Protein AF-A0A382YL78-F1 (afdb_monomer_lite)

Sequence (233 aa):
MSRNNITVLGIHYFIHDAGAALVQNGKVLASINEEKIRNVKHCGGYPTKSIGEVFKIAKLDPSEVDAVAIVGIMGEKILPLTEMFPNYRSLFSYFSLLTGHKKGIELLTSYLQRIKKIDAIKNDLTKLGIPLNEIIFVEHHAAHAAAACYLSPWDLDEEVMVLTLDGQGDGISSTVNIGHKGEIRRVENSETSFYNSLAQSFYSQITAHLGMDWGFDAYKVMGLAPYGKPELS

Foldseek 3Di:
DPPPKAKEKEWEADDFFTWIWIDIPLRTQDIDTLCVVVVPHRDHGGSLVRSVVNCVSNVHQLLSHPEYEYEEDDDPDPDPPVPPQLVVVVLVVQDDPPPPRPVNVVVVVVVVVVVVSVVVVVVSSVVSVHDHNYYHYAFFVNVVQCCPPSVDPDDQQDWDWGWAAAQFGNFFRIWIWIRHNNDIGTPDTHSGGHCPRCLQNPQLVVCVVVVHHSPPCSVVVVVCVVVDDPDDD

Radius of gyration: 19.92 Å; chains: 1; bounding box: 57×40×63 Å

InterPro domains:
  IPR003696 Carbamoyltransferase [PF02543] (8-231)
  IPR043129 ATPase, nucleotide binding domain [SSF53067] (8-192)
  IPR051338 NodU/CmcH Carbamoyltransferase [PTHR34847] (7-231)

Structure (mmCIF, N/CA/C/O backbone):
data_AF-A0A382YL78-F1
#
_entry.id   AF-A0A382YL78-F1
#
loop_
_atom_site.group_PDB
_atom_site.id
_atom_site.type_symbol
_atom_site.label_atom_id
_atom_site.label_alt_id
_atom_site.label_comp_id
_atom_site.label_asym_id
_atom_site.label_entity_id
_atom_site.label_seq_id
_atom_site.pdbx_PDB_ins_code
_atom_site.Cartn_x
_atom_site.Cartn_y
_atom_site.Cartn_z
_atom_site.occupancy
_atom_site.B_iso_or_equiv
_atom_site.auth_seq_id
_atom_site.auth_comp_id
_atom_site.auth_asym_id
_atom_site.auth_atom_id
_atom_site.pdbx_PDB_model_num
ATOM 1 N N . MET A 1 1 ? -19.466 -2.833 26.516 1.00 44.75 1 MET A N 1
ATOM 2 C CA . MET A 1 1 ? -20.083 -3.078 25.196 1.00 44.75 1 MET A CA 1
ATOM 3 C C . MET A 1 1 ? -19.002 -3.686 24.323 1.00 44.75 1 MET A C 1
ATOM 5 O O . MET A 1 1 ? -17.965 -3.049 24.192 1.00 44.75 1 MET A O 1
ATOM 9 N N . SER A 1 2 ? -19.161 -4.918 23.833 1.00 49.28 2 SER A N 1
ATOM 10 C CA . SER A 1 2 ? -18.221 -5.461 22.845 1.00 49.28 2 SER A CA 1
ATOM 11 C C . SER A 1 2 ? -18.340 -4.614 21.582 1.00 49.28 2 SER A C 1
ATOM 13 O O . SER A 1 2 ? -19.447 -4.431 21.074 1.00 49.28 2 SER A O 1
ATOM 15 N N . ARG A 1 3 ? -17.237 -4.036 21.100 1.00 60.31 3 ARG A N 1
ATOM 16 C CA . ARG A 1 3 ? -17.232 -3.450 19.756 1.00 60.31 3 ARG A CA 1
ATOM 17 C C . ARG A 1 3 ? -17.451 -4.605 18.776 1.00 60.31 3 ARG A C 1
ATOM 19 O O . ARG A 1 3 ? -16.698 -5.570 18.795 1.00 60.31 3 ARG A O 1
ATOM 26 N N . ASN A 1 4 ? -18.524 -4.536 17.988 1.00 73.00 4 ASN A N 1
ATOM 27 C CA . ASN A 1 4 ? -18.874 -5.579 17.015 1.00 73.00 4 ASN A CA 1
ATOM 28 C C . ASN A 1 4 ? -18.048 -5.492 15.723 1.00 73.00 4 ASN A C 1
ATOM 30 O O . ASN A 1 4 ? -18.090 -6.419 14.921 1.00 73.00 4 ASN A O 1
ATOM 34 N N . ASN A 1 5 ? -17.311 -4.397 15.521 1.00 86.00 5 ASN A N 1
ATOM 35 C CA . ASN A 1 5 ? -16.541 -4.145 14.312 1.00 86.00 5 ASN A CA 1
ATOM 36 C C . ASN A 1 5 ? -15.091 -3.837 14.677 1.00 86.00 5 ASN A C 1
ATOM 38 O O . ASN A 1 5 ? -14.862 -3.046 15.588 1.00 86.00 5 ASN A O 1
ATOM 42 N N . ILE A 1 6 ? -14.155 -4.437 13.942 1.00 93.50 6 ILE A N 1
ATOM 43 C CA . ILE A 1 6 ? -12.725 -4.131 13.997 1.00 93.50 6 ILE A CA 1
ATOM 44 C C . ILE A 1 6 ? -12.420 -3.153 12.866 1.00 93.50 6 ILE A C 1
ATOM 46 O O . ILE A 1 6 ? -12.596 -3.493 11.691 1.00 93.50 6 ILE A O 1
ATOM 50 N N . THR A 1 7 ? -11.961 -1.955 13.216 1.00 96.75 7 THR A N 1
ATOM 51 C CA . THR A 1 7 ? -11.625 -0.875 12.284 1.00 96.75 7 THR A CA 1
ATOM 52 C C . THR A 1 7 ? -10.127 -0.585 12.321 1.00 96.75 7 THR A C 1
ATOM 54 O O . THR A 1 7 ? -9.569 -0.243 13.365 1.00 96.75 7 THR A O 1
ATOM 57 N N . VAL A 1 8 ? -9.472 -0.676 11.165 1.00 97.19 8 VAL A N 1
ATOM 58 C CA . VAL A 1 8 ? -8.030 -0.461 11.007 1.00 97.19 8 VAL A CA 1
ATOM 59 C C . VAL A 1 8 ? -7.769 0.702 10.055 1.00 97.19 8 VAL A C 1
ATOM 61 O O . VAL A 1 8 ? -8.263 0.722 8.924 1.00 97.19 8 VAL A O 1
ATOM 64 N N . LEU A 1 9 ? -6.955 1.659 10.503 1.00 97.94 9 LEU A N 1
ATOM 65 C CA . LEU A 1 9 ? -6.421 2.734 9.669 1.00 97.94 9 LEU A CA 1
ATOM 66 C C . LEU A 1 9 ? -5.055 2.321 9.110 1.00 97.94 9 LEU A C 1
ATOM 68 O O . LEU A 1 9 ? -4.087 2.217 9.856 1.00 97.94 9 LEU A O 1
ATOM 72 N N . GLY A 1 10 ? -4.969 2.116 7.799 1.00 96.69 10 GLY A N 1
ATOM 73 C CA . GLY A 1 10 ? -3.723 1.890 7.072 1.00 96.69 10 GLY A CA 1
ATOM 74 C C . GLY A 1 10 ? -3.076 3.203 6.628 1.00 96.69 10 GLY A C 1
ATOM 75 O O . GLY A 1 10 ? -3.752 4.064 6.061 1.00 96.69 10 GLY A O 1
ATOM 76 N N . ILE A 1 11 ? -1.770 3.352 6.849 1.00 95.50 11 ILE A N 1
ATOM 77 C CA . ILE A 1 11 ? -0.990 4.543 6.492 1.00 95.50 11 ILE A CA 1
ATOM 78 C C . ILE A 1 11 ? 0.254 4.135 5.700 1.00 95.50 11 ILE A C 1
ATOM 80 O O . ILE A 1 11 ? 1.139 3.439 6.207 1.00 95.50 11 ILE A O 1
ATOM 84 N N . HIS A 1 12 ? 0.355 4.651 4.476 1.00 92.50 12 HIS A N 1
ATOM 85 C CA . HIS A 1 12 ? 1.581 4.631 3.686 1.00 92.50 12 HIS A CA 1
ATOM 86 C C . HIS A 1 12 ? 2.260 6.002 3.782 1.00 92.50 12 HIS A C 1
ATOM 88 O O . HIS A 1 12 ? 1.694 7.017 3.368 1.00 92.50 12 HIS A O 1
ATOM 94 N N . TYR A 1 13 ? 3.464 6.041 4.358 1.00 85.50 13 TYR A N 1
ATOM 95 C CA . TYR A 1 13 ? 4.236 7.267 4.561 1.00 85.50 13 TYR A CA 1
ATOM 96 C C . TYR A 1 13 ? 5.684 7.024 4.120 1.00 85.50 13 TYR A C 1
ATOM 98 O O . TYR A 1 13 ? 6.450 6.327 4.783 1.00 85.50 13 TYR A O 1
ATOM 106 N N . PHE A 1 14 ? 6.094 7.564 2.975 1.00 76.06 14 PHE A N 1
ATOM 107 C CA . PHE A 1 14 ? 7.494 7.446 2.565 1.00 76.06 14 PHE A CA 1
ATOM 108 C C . PHE A 1 14 ? 7.919 8.550 1.598 1.00 76.06 14 PHE A C 1
ATOM 110 O O . PHE A 1 14 ? 7.504 9.697 1.749 1.00 76.06 14 PHE A O 1
ATOM 117 N N . ILE A 1 15 ? 8.818 8.237 0.667 1.00 78.19 15 ILE A N 1
ATOM 118 C CA . ILE A 1 15 ? 9.399 9.183 -0.289 1.00 78.19 15 ILE A CA 1
ATOM 119 C C . ILE A 1 15 ? 8.388 9.574 -1.378 1.00 78.19 15 ILE A C 1
ATOM 121 O O . ILE A 1 15 ? 8.415 10.716 -1.825 1.00 78.19 15 ILE A O 1
ATOM 125 N N . HIS A 1 16 ? 7.477 8.676 -1.755 1.00 87.06 16 HIS A N 1
ATOM 126 C CA . HIS A 1 16 ? 6.431 8.904 -2.756 1.00 87.06 16 HIS A CA 1
ATOM 127 C C . HIS A 1 16 ? 5.141 8.156 -2.391 1.00 87.06 16 HIS A C 1
ATOM 129 O O . HIS A 1 16 ? 5.119 7.370 -1.441 1.00 87.06 16 HIS A O 1
ATOM 135 N N . ASP A 1 17 ? 4.069 8.457 -3.127 1.00 91.69 17 ASP A N 1
ATOM 136 C CA . ASP A 1 17 ? 2.758 7.794 -3.064 1.00 91.69 17 ASP A CA 1
ATOM 137 C C . ASP A 1 17 ? 2.187 7.657 -1.645 1.00 91.69 17 ASP A C 1
ATOM 139 O O . ASP A 1 17 ? 1.639 6.626 -1.255 1.00 91.69 17 ASP A O 1
ATOM 143 N N . ALA A 1 18 ? 2.315 8.712 -0.841 1.00 94.62 18 ALA A N 1
ATOM 144 C CA . ALA A 1 18 ? 1.715 8.756 0.481 1.00 94.62 18 ALA A CA 1
ATOM 145 C C . ALA A 1 18 ? 0.187 8.639 0.373 1.00 94.62 18 ALA A C 1
ATOM 147 O O . ALA A 1 18 ? -0.434 9.210 -0.529 1.00 94.62 18 ALA A O 1
ATOM 148 N N . GLY A 1 19 ? -0.431 7.918 1.303 1.00 96.75 19 GLY A N 1
ATOM 149 C CA . GLY A 1 19 ? -1.869 7.672 1.270 1.00 96.75 19 GLY A CA 1
ATOM 150 C C . GLY A 1 19 ? -2.389 6.998 2.529 1.00 96.75 19 GLY A C 1
ATOM 151 O O . GLY A 1 19 ? -1.620 6.553 3.385 1.00 96.75 19 GLY A O 1
ATOM 152 N N . ALA A 1 20 ? -3.712 6.934 2.632 1.00 97.75 20 ALA A N 1
ATOM 153 C CA . ALA A 1 20 ? -4.397 6.290 3.743 1.00 97.75 20 ALA A CA 1
ATOM 154 C C . ALA A 1 20 ? -5.531 5.387 3.247 1.00 97.75 20 ALA A C 1
ATOM 156 O O . ALA A 1 20 ? -6.125 5.629 2.192 1.00 97.75 20 ALA A O 1
ATOM 157 N N . ALA A 1 21 ? -5.844 4.359 4.030 1.00 98.12 21 ALA A N 1
ATOM 158 C CA . ALA A 1 21 ? -6.981 3.476 3.812 1.00 98.12 21 ALA A CA 1
ATOM 159 C C . ALA A 1 21 ? -7.674 3.165 5.140 1.00 98.12 21 ALA A C 1
ATOM 161 O O . ALA A 1 21 ? -7.013 3.008 6.162 1.00 98.12 21 ALA A O 1
ATOM 162 N N . LEU A 1 22 ? -8.997 3.053 5.123 1.00 98.06 22 LEU A N 1
ATOM 163 C CA . LEU A 1 22 ? -9.794 2.644 6.270 1.00 98.06 22 LEU A CA 1
ATOM 164 C C . LEU A 1 22 ? -10.490 1.327 5.939 1.00 98.06 22 LEU A C 1
ATOM 166 O O . LEU A 1 22 ? -11.247 1.242 4.968 1.00 98.06 22 LEU A O 1
ATOM 170 N N . VAL A 1 23 ? -10.212 0.305 6.741 1.00 97.19 23 VAL A N 1
ATOM 171 C CA . VAL A 1 23 ? -10.739 -1.051 6.572 1.00 97.19 23 VAL A CA 1
ATOM 172 C C . VAL A 1 23 ? -11.539 -1.412 7.812 1.00 97.19 23 VAL A C 1
ATOM 174 O O . VAL A 1 23 ? -11.056 -1.234 8.925 1.00 97.19 23 VAL A O 1
ATOM 177 N N . GLN A 1 24 ? -12.749 -1.932 7.635 1.00 96.31 24 GLN A N 1
ATOM 178 C CA . GLN A 1 24 ? -13.581 -2.414 8.734 1.00 96.31 24 GLN A CA 1
ATOM 179 C C . GLN A 1 24 ? -14.053 -3.832 8.428 1.00 96.31 24 GLN A C 1
ATOM 181 O O . GLN A 1 24 ? -14.640 -4.068 7.372 1.00 96.31 24 GLN A O 1
ATOM 186 N N . ASN A 1 25 ? -13.787 -4.776 9.335 1.00 92.75 25 ASN A N 1
ATOM 187 C CA . ASN A 1 25 ? -14.137 -6.195 9.178 1.00 92.75 25 ASN A CA 1
ATOM 188 C C . ASN A 1 25 ? -13.721 -6.775 7.808 1.00 92.75 25 ASN A C 1
ATOM 190 O O . ASN A 1 25 ? -14.513 -7.421 7.127 1.00 92.75 25 ASN A O 1
ATOM 194 N N . GLY A 1 26 ? -12.498 -6.469 7.361 1.00 89.81 26 GLY A N 1
ATOM 195 C CA . GLY A 1 26 ? -11.959 -6.925 6.071 1.00 89.81 26 GLY A CA 1
ATOM 196 C C . GLY A 1 26 ? -12.459 -6.162 4.837 1.00 89.81 26 GLY A C 1
ATOM 197 O O . GLY A 1 26 ? -11.939 -6.369 3.745 1.00 89.81 26 GLY A O 1
ATOM 198 N N . LYS A 1 27 ? -13.415 -5.237 4.979 1.00 93.56 27 LYS A N 1
ATOM 199 C CA . LYS A 1 27 ? -13.919 -4.420 3.870 1.00 93.56 27 LYS A CA 1
ATOM 200 C C . LYS A 1 27 ? -13.235 -3.057 3.829 1.00 93.56 27 LYS A C 1
ATOM 202 O O . LYS A 1 27 ? -13.257 -2.319 4.812 1.00 93.56 27 LYS A O 1
ATOM 207 N N . VAL A 1 28 ? -12.698 -2.682 2.669 1.00 97.19 28 VAL A N 1
ATOM 208 C CA . VAL A 1 28 ? -12.202 -1.318 2.428 1.00 97.19 28 VAL A CA 1
ATOM 209 C C . VAL A 1 28 ? -13.392 -0.359 2.380 1.00 97.19 28 VAL A C 1
ATOM 211 O O . VAL A 1 28 ? -14.246 -0.460 1.499 1.00 97.19 28 VAL A O 1
ATOM 214 N N . LEU A 1 29 ? -13.459 0.568 3.333 1.00 97.75 29 LEU A N 1
ATOM 215 C CA . LEU A 1 29 ? -14.484 1.613 3.377 1.00 97.75 29 LEU A CA 1
ATOM 216 C C . LEU A 1 29 ? -14.064 2.845 2.576 1.00 97.75 29 LEU A C 1
ATOM 218 O O . LEU A 1 29 ? -14.890 3.468 1.914 1.00 97.75 29 LEU A O 1
ATOM 222 N N . ALA A 1 30 ? -12.778 3.185 2.636 1.00 98.19 30 ALA A N 1
ATOM 223 C CA . ALA A 1 30 ? -12.193 4.289 1.894 1.00 98.19 30 ALA A CA 1
ATOM 224 C C . ALA A 1 30 ? -10.696 4.053 1.683 1.00 98.19 30 ALA A C 1
ATOM 226 O O . ALA A 1 30 ? -10.021 3.499 2.547 1.00 98.19 30 ALA A O 1
ATOM 227 N N . SER A 1 31 ? -10.161 4.510 0.555 1.00 97.69 31 SER A N 1
ATOM 228 C CA . SER A 1 31 ? -8.722 4.581 0.306 1.00 97.69 31 SER A CA 1
ATOM 229 C C . SER A 1 31 ? -8.441 5.718 -0.665 1.00 97.69 31 SER A C 1
ATOM 231 O O . SER A 1 31 ? -9.160 5.882 -1.653 1.00 97.69 31 SER A O 1
ATOM 233 N N . ILE A 1 32 ? -7.439 6.539 -0.359 1.00 97.88 32 ILE A N 1
ATOM 234 C CA . ILE A 1 32 ? -7.053 7.664 -1.208 1.00 97.88 32 ILE A CA 1
ATOM 235 C C . ILE A 1 32 ? -5.572 8.002 -1.031 1.00 97.88 32 ILE A C 1
ATOM 237 O O . ILE A 1 32 ? -5.037 7.992 0.082 1.00 97.88 32 ILE A O 1
ATOM 241 N N . ASN A 1 33 ? -4.922 8.333 -2.146 1.00 97.19 33 ASN A N 1
ATOM 242 C CA . ASN A 1 33 ? -3.556 8.842 -2.159 1.00 97.19 33 ASN A CA 1
ATOM 243 C C . ASN A 1 33 ? -3.551 10.367 -1.9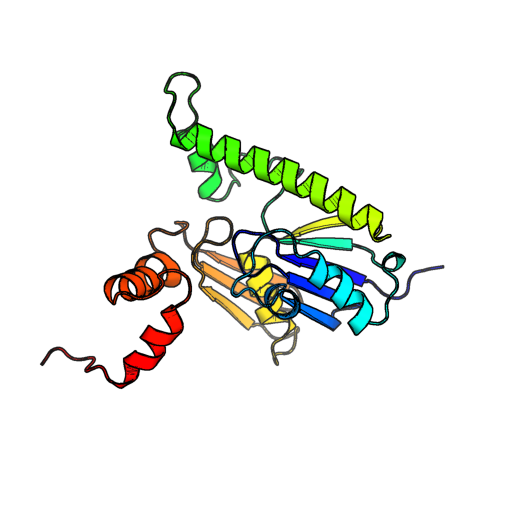99 1.00 97.19 33 ASN A C 1
ATOM 245 O O . ASN A 1 33 ? -4.374 11.083 -2.580 1.00 97.19 33 ASN A O 1
ATOM 249 N N . GLU A 1 34 ? -2.541 10.873 -1.296 1.00 96.81 34 GLU A N 1
ATOM 250 C CA . GLU A 1 34 ? -2.371 12.287 -0.953 1.00 96.81 34 GLU A CA 1
ATOM 251 C C . GLU A 1 34 ? -2.267 13.164 -2.203 1.00 96.81 34 GLU A C 1
ATOM 253 O O . GLU A 1 34 ? -2.756 14.299 -2.221 1.00 96.81 34 GLU A O 1
ATOM 258 N N . GLU A 1 35 ? -1.695 12.620 -3.281 1.00 96.81 35 GLU A N 1
ATOM 259 C CA . GLU A 1 35 ? -1.571 13.312 -4.561 1.00 96.81 35 GLU A CA 1
ATOM 260 C C . GLU A 1 35 ? -2.913 13.794 -5.123 1.00 96.81 35 GLU A C 1
ATOM 262 O O . GLU A 1 35 ? -2.964 14.877 -5.705 1.00 96.81 35 GLU A O 1
ATOM 267 N N . LYS A 1 36 ? -4.013 13.059 -4.899 1.00 95.69 36 LYS A N 1
ATOM 268 C CA . LYS A 1 36 ? -5.339 13.420 -5.427 1.00 95.69 36 LYS A CA 1
ATOM 269 C C . LYS A 1 36 ? -5.911 14.655 -4.742 1.00 95.69 36 LYS A C 1
ATOM 271 O O . LYS A 1 36 ? -6.633 15.424 -5.365 1.00 95.69 36 LYS A O 1
ATOM 276 N N . ILE A 1 37 ? -5.559 14.863 -3.474 1.00 96.06 37 ILE A N 1
ATOM 277 C CA . ILE A 1 37 ? -6.083 15.961 -2.653 1.00 96.06 37 ILE A CA 1
ATOM 278 C C . ILE A 1 37 ? -5.142 17.170 -2.696 1.00 96.06 37 ILE A C 1
ATOM 280 O O . ILE A 1 37 ? -5.569 18.322 -2.598 1.00 96.06 37 ILE A O 1
ATOM 284 N N . ARG A 1 38 ? -3.831 16.932 -2.806 1.00 94.69 38 ARG A N 1
ATOM 285 C CA . ARG A 1 38 ? -2.828 17.999 -2.912 1.00 94.69 38 ARG A CA 1
ATOM 286 C C . ARG A 1 38 ? -2.593 18.473 -4.339 1.00 94.69 38 ARG A C 1
ATOM 288 O O . ARG A 1 38 ? -2.059 19.564 -4.498 1.00 94.69 38 ARG A O 1
ATOM 295 N N . ASN A 1 39 ? -2.999 17.688 -5.335 1.00 95.50 39 ASN A N 1
ATOM 296 C CA . ASN A 1 39 ? -2.680 17.904 -6.743 1.00 95.50 39 ASN A CA 1
ATOM 297 C C . ASN A 1 39 ? -1.163 18.030 -6.990 1.00 95.50 39 ASN A C 1
ATOM 299 O O . ASN A 1 39 ? -0.696 18.866 -7.758 1.00 95.50 39 ASN A O 1
ATOM 303 N N . VAL A 1 40 ? -0.390 17.203 -6.284 1.00 94.81 40 VAL A N 1
ATOM 304 C CA . VAL A 1 40 ? 1.064 17.073 -6.428 1.00 94.81 40 VAL A CA 1
ATOM 305 C C . VAL A 1 40 ? 1.327 15.611 -6.748 1.00 94.81 40 VAL A C 1
ATOM 307 O O . VAL A 1 40 ? 1.105 14.760 -5.889 1.00 94.81 40 VAL A O 1
ATOM 310 N N . LYS A 1 41 ? 1.742 15.313 -7.983 1.00 93.12 41 LYS A N 1
ATOM 311 C CA . LYS A 1 41 ? 2.023 13.937 -8.419 1.00 93.12 41 LYS A CA 1
ATOM 312 C C . LYS A 1 41 ? 3.048 13.270 -7.508 1.00 93.12 41 LYS A C 1
ATOM 314 O O . LYS A 1 41 ? 4.022 13.916 -7.124 1.00 93.12 41 LYS A O 1
ATOM 319 N N . HIS A 1 42 ? 2.824 11.995 -7.191 1.00 90.12 42 HIS A N 1
ATOM 320 C CA . HIS A 1 42 ? 3.735 11.184 -6.373 1.00 90.12 42 HIS A CA 1
ATOM 321 C C . HIS A 1 42 ? 4.028 11.801 -5.002 1.00 90.12 42 HIS A C 1
ATOM 323 O O . HIS A 1 42 ? 5.124 11.652 -4.462 1.00 90.12 42 HIS A O 1
ATOM 329 N N . CYS A 1 43 ? 3.051 12.525 -4.439 1.00 92.00 43 CYS A N 1
ATOM 330 C CA . CYS A 1 43 ? 3.209 13.218 -3.167 1.00 92.00 43 CYS A CA 1
ATOM 331 C C . CYS A 1 43 ? 3.691 12.249 -2.082 1.00 92.00 43 CYS A C 1
ATOM 333 O O . CYS A 1 43 ? 2.946 11.375 -1.646 1.00 92.00 43 CYS A O 1
ATOM 335 N N . GLY A 1 44 ? 4.934 12.425 -1.640 1.00 88.81 44 GLY A N 1
ATOM 336 C CA . GLY A 1 44 ? 5.493 11.723 -0.495 1.00 88.81 44 GLY A CA 1
ATOM 337 C C . GLY A 1 44 ? 5.189 12.415 0.831 1.00 88.81 44 GLY A C 1
ATOM 338 O O . GLY A 1 44 ? 4.506 13.439 0.906 1.00 88.81 44 GLY A O 1
ATOM 339 N N . GLY A 1 45 ? 5.770 11.868 1.891 1.00 86.88 45 GLY A N 1
ATOM 340 C CA . GLY A 1 45 ? 5.661 12.373 3.251 1.00 86.88 45 GLY A CA 1
ATOM 341 C C . GLY A 1 45 ? 4.491 11.773 4.023 1.00 86.88 45 GLY A C 1
ATOM 342 O O . GLY A 1 45 ? 4.042 10.662 3.754 1.00 86.88 45 GLY A O 1
ATOM 343 N N . TYR A 1 46 ? 4.046 12.499 5.045 1.00 89.50 46 TYR A N 1
ATOM 344 C CA . TYR A 1 46 ? 2.940 12.075 5.895 1.00 89.50 46 TYR A CA 1
ATOM 345 C C . TYR A 1 46 ? 1.592 12.491 5.272 1.00 89.50 46 TYR A C 1
ATOM 347 O O . TYR A 1 46 ? 1.403 13.688 5.022 1.00 89.50 46 TYR A O 1
ATOM 355 N N . PRO A 1 47 ? 0.658 11.552 5.015 1.00 93.06 47 PRO A N 1
ATOM 356 C CA . PRO A 1 47 ? -0.555 11.821 4.242 1.00 93.06 47 PRO A CA 1
ATOM 357 C C . PRO A 1 47 ? -1.672 12.451 5.090 1.00 93.06 47 PRO A C 1
ATOM 359 O O . PRO A 1 47 ? -2.732 11.865 5.316 1.00 93.06 47 PRO A O 1
ATOM 362 N N . THR A 1 48 ? -1.435 13.667 5.591 1.00 91.75 48 THR A N 1
ATOM 363 C CA . THR A 1 48 ? -2.364 14.348 6.508 1.00 91.75 48 THR A CA 1
ATOM 364 C C . THR A 1 48 ? -3.744 14.578 5.908 1.00 91.75 48 THR A C 1
ATOM 366 O O . THR A 1 48 ? -4.743 14.447 6.617 1.00 91.75 48 THR A O 1
ATOM 369 N N . LYS A 1 49 ? -3.834 14.913 4.614 1.00 95.00 49 LYS A N 1
ATOM 370 C CA . LYS A 1 49 ? -5.134 15.143 3.980 1.00 95.00 49 LYS A CA 1
ATOM 371 C C . LYS A 1 49 ? -5.856 13.831 3.708 1.00 95.00 49 LYS A C 1
ATOM 373 O O . LYS A 1 49 ? -7.061 13.775 3.920 1.00 95.00 49 LYS A O 1
ATOM 378 N N . SER A 1 50 ? -5.137 12.791 3.296 1.00 97.19 50 SER A N 1
ATOM 379 C CA . SER A 1 50 ? -5.720 11.477 3.010 1.00 97.19 50 SER A CA 1
ATOM 380 C C . SER A 1 50 ? -6.310 10.854 4.260 1.00 97.19 50 SER A C 1
ATOM 382 O O . SER A 1 50 ? -7.423 10.348 4.196 1.00 97.19 50 SER A O 1
ATOM 384 N N . ILE A 1 51 ? -5.616 10.949 5.403 1.00 96.75 51 ILE A N 1
ATOM 385 C CA . ILE A 1 51 ? -6.130 10.452 6.688 1.00 96.75 51 ILE A CA 1
ATOM 386 C C . ILE A 1 51 ? -7.458 11.133 7.023 1.00 96.75 51 ILE A C 1
ATOM 388 O O . ILE A 1 51 ? -8.440 10.456 7.302 1.00 96.75 51 ILE A O 1
ATOM 392 N N . GLY A 1 52 ? -7.530 12.465 6.942 1.00 95.69 52 GLY A N 1
ATOM 393 C CA . GLY A 1 52 ? -8.790 13.172 7.183 1.00 95.69 52 GLY A CA 1
ATOM 394 C C . GLY A 1 52 ? -9.883 12.810 6.172 1.00 95.69 52 GLY A C 1
ATOM 395 O O . GLY A 1 52 ? -11.056 12.730 6.527 1.00 95.69 52 GLY A O 1
ATOM 396 N N . GLU A 1 53 ? -9.515 12.585 4.912 1.00 97.62 53 GLU A N 1
ATOM 397 C CA . GLU A 1 53 ? -10.466 12.311 3.838 1.00 97.62 53 GLU A CA 1
ATOM 398 C C . GLU A 1 53 ? -11.061 10.901 3.906 1.00 97.62 53 GLU A C 1
ATOM 400 O O . GLU A 1 53 ? -12.260 10.750 3.673 1.00 97.62 53 GLU A O 1
ATOM 405 N N . VAL A 1 54 ? -10.291 9.879 4.304 1.00 98.31 54 VAL A N 1
ATOM 406 C CA . VAL A 1 54 ? -10.839 8.518 4.452 1.00 98.31 54 VAL A CA 1
ATOM 407 C C . VAL A 1 54 ? -11.950 8.455 5.499 1.00 98.31 54 VAL A C 1
ATOM 409 O O . VAL A 1 54 ? -12.945 7.772 5.266 1.00 98.31 54 VAL A O 1
ATOM 412 N N . PHE A 1 55 ? -11.858 9.222 6.592 1.00 97.75 55 PHE A N 1
ATOM 413 C CA . PHE A 1 55 ? -12.941 9.314 7.581 1.00 97.75 55 PHE A CA 1
ATOM 414 C C . PHE A 1 55 ? -14.186 10.004 7.023 1.00 97.75 55 PHE A C 1
ATOM 416 O O . PHE A 1 55 ? -15.301 9.550 7.273 1.00 97.75 55 PHE A O 1
ATOM 423 N N . LYS A 1 56 ? -14.023 11.058 6.210 1.00 97.19 56 LYS A N 1
ATOM 424 C CA . LYS A 1 56 ? -15.163 11.722 5.556 1.00 97.19 56 LYS A CA 1
ATOM 425 C C . LYS A 1 56 ? -15.868 10.806 4.560 1.00 97.19 56 LYS A C 1
ATOM 427 O O . LYS A 1 56 ? -17.096 10.765 4.550 1.00 97.19 56 LYS A O 1
ATOM 432 N N . ILE A 1 57 ? -15.106 10.077 3.741 1.00 97.94 57 ILE A N 1
ATOM 433 C CA . ILE A 1 57 ? -15.647 9.129 2.756 1.00 97.94 57 ILE A CA 1
ATOM 434 C C . ILE A 1 57 ? -16.377 7.988 3.474 1.00 97.94 57 ILE A C 1
ATOM 436 O O . ILE A 1 57 ? -17.512 7.669 3.121 1.00 97.94 57 ILE A O 1
ATOM 440 N N . ALA A 1 58 ? -15.751 7.411 4.504 1.00 97.50 58 ALA A N 1
ATOM 441 C CA . ALA A 1 58 ? -16.313 6.300 5.265 1.00 97.50 58 ALA A CA 1
ATOM 442 C C . ALA A 1 58 ? -17.450 6.712 6.216 1.00 97.50 58 ALA A C 1
ATOM 444 O O . ALA A 1 58 ? -18.211 5.850 6.646 1.00 97.50 58 ALA A O 1
ATOM 445 N N . LYS A 1 59 ? -17.580 8.011 6.526 1.00 97.00 59 LYS A N 1
ATOM 446 C CA . LYS A 1 59 ? -18.515 8.562 7.523 1.00 97.00 59 LYS A CA 1
ATOM 447 C C . LYS A 1 59 ? -18.360 7.901 8.899 1.00 97.00 59 LYS A C 1
ATOM 449 O O . LYS A 1 59 ? -19.356 7.576 9.539 1.00 97.00 59 LYS A O 1
ATOM 454 N N . LEU A 1 60 ? -17.112 7.706 9.322 1.00 95.88 60 LEU A N 1
ATOM 455 C CA . LEU A 1 60 ? -16.756 7.135 10.623 1.00 95.88 60 LEU A CA 1
ATOM 456 C C . LEU A 1 60 ? -16.076 8.178 11.501 1.00 95.88 60 LEU A C 1
ATOM 458 O O . LEU A 1 60 ? -15.323 9.020 11.000 1.00 95.88 60 LEU A O 1
ATOM 462 N N . ASP A 1 61 ? -16.326 8.102 12.804 1.00 96.00 61 ASP A N 1
ATOM 463 C CA . ASP A 1 61 ? -15.620 8.939 13.763 1.00 96.00 61 ASP A CA 1
ATOM 464 C C . ASP A 1 61 ? -14.195 8.390 13.992 1.00 96.00 61 ASP A C 1
ATOM 466 O O . ASP A 1 61 ? -14.019 7.178 14.147 1.00 96.00 61 ASP A O 1
ATOM 470 N N . PRO A 1 62 ? -13.152 9.241 14.032 1.00 96.31 62 PRO A N 1
ATOM 471 C CA . PRO A 1 62 ? -11.781 8.795 14.285 1.00 96.31 62 PRO A CA 1
ATOM 472 C C . PRO A 1 62 ? -11.595 7.980 15.575 1.00 96.31 62 PRO A C 1
ATOM 474 O O . PRO A 1 62 ? -10.700 7.136 15.633 1.00 96.31 62 PRO A O 1
ATOM 477 N N . SER A 1 63 ? -12.450 8.176 16.587 1.00 95.56 63 SER A N 1
ATOM 478 C CA . SER A 1 63 ? -12.423 7.413 17.842 1.00 95.56 63 SER A CA 1
ATOM 479 C C . SER A 1 63 ? -12.850 5.946 17.696 1.00 95.56 63 SER A C 1
ATOM 481 O O . SER A 1 63 ? -12.619 5.135 18.602 1.00 95.56 63 SER A O 1
ATOM 483 N N . GLU A 1 64 ? -13.453 5.578 16.562 1.00 94.75 64 GLU A N 1
ATOM 484 C CA . GLU A 1 64 ? -13.874 4.210 16.242 1.00 94.75 64 GLU A CA 1
ATOM 485 C C . GLU A 1 64 ? -12.734 3.332 15.719 1.00 94.75 64 GLU A C 1
ATOM 487 O O . GLU A 1 64 ? -12.921 2.128 15.573 1.00 94.75 64 GLU A O 1
ATOM 492 N N . VAL A 1 65 ? -11.550 3.896 15.462 1.00 96.62 65 VAL A N 1
ATOM 493 C CA . VAL A 1 65 ? -10.368 3.107 15.094 1.00 96.62 65 VAL A CA 1
ATOM 494 C C . VAL A 1 65 ? -9.958 2.204 16.260 1.00 96.62 65 VAL A C 1
ATOM 496 O O . VAL A 1 65 ? -9.931 2.633 17.415 1.00 96.62 65 VAL A O 1
ATOM 499 N N . ASP A 1 66 ? -9.632 0.950 15.957 1.00 95.12 66 ASP A N 1
ATOM 500 C CA . ASP A 1 66 ? -9.125 -0.022 16.928 1.00 95.12 66 ASP A CA 1
ATOM 501 C C . ASP A 1 66 ? -7.604 -0.183 16.811 1.00 95.12 66 ASP A C 1
ATOM 503 O O . ASP A 1 66 ? -6.917 -0.256 17.830 1.00 95.12 66 ASP A O 1
ATOM 507 N N . ALA A 1 67 ? -7.073 -0.157 15.582 1.00 95.31 67 ALA A N 1
ATOM 508 C CA . ALA A 1 67 ? -5.640 -0.254 15.312 1.00 95.31 67 ALA A CA 1
ATOM 509 C C . ALA A 1 67 ? -5.190 0.645 14.149 1.00 95.31 67 ALA A C 1
ATOM 511 O O . ALA A 1 67 ? -5.940 0.919 13.208 1.00 95.31 67 ALA A O 1
ATOM 512 N N . VAL A 1 68 ? -3.926 1.065 14.184 1.00 95.75 68 VAL A N 1
ATOM 513 C CA . VAL A 1 68 ? -3.271 1.801 13.096 1.00 95.75 68 VAL A CA 1
ATOM 514 C C . VAL A 1 68 ? -2.174 0.929 12.493 1.00 95.75 68 VAL A C 1
ATOM 516 O O . VAL A 1 68 ? -1.187 0.619 13.155 1.00 95.75 68 VAL A O 1
ATOM 519 N N . ALA A 1 69 ? -2.327 0.553 11.227 1.00 93.62 69 ALA A N 1
ATOM 520 C CA . ALA A 1 69 ? -1.321 -0.170 10.463 1.00 93.62 69 ALA A CA 1
ATOM 521 C C . ALA A 1 69 ? -0.453 0.820 9.678 1.00 93.62 69 ALA A C 1
ATOM 523 O O . ALA A 1 69 ? -0.946 1.592 8.858 1.00 93.62 69 ALA A O 1
ATOM 524 N N . ILE A 1 70 ? 0.852 0.799 9.913 1.00 90.81 70 ILE A N 1
ATOM 525 C CA . ILE A 1 70 ? 1.820 1.682 9.272 1.00 90.81 70 ILE A CA 1
ATOM 526 C C . ILE A 1 70 ? 2.771 0.832 8.431 1.00 90.81 70 ILE A C 1
ATOM 528 O O . ILE A 1 70 ? 3.352 -0.135 8.922 1.00 90.81 70 ILE A O 1
ATOM 532 N N . VAL A 1 71 ? 2.946 1.200 7.162 1.00 86.44 71 VAL A N 1
ATOM 533 C CA . VAL A 1 71 ? 3.867 0.483 6.276 1.00 86.44 71 VAL A CA 1
ATOM 534 C C . VAL A 1 71 ? 5.318 0.590 6.757 1.00 86.44 71 VAL A C 1
ATOM 536 O O . VAL A 1 71 ? 5.804 1.648 7.172 1.00 86.44 71 VAL A O 1
ATOM 539 N N . GLY A 1 72 ? 6.032 -0.512 6.610 1.00 77.00 72 GLY A N 1
ATOM 540 C CA . GLY A 1 72 ? 7.458 -0.633 6.782 1.00 77.00 72 GLY A CA 1
ATOM 541 C C . GLY A 1 72 ? 7.871 -1.406 8.032 1.00 77.00 72 GLY A C 1
ATOM 542 O O . GLY A 1 72 ? 7.108 -1.556 8.981 1.00 77.00 72 GLY A O 1
ATOM 543 N N . ILE A 1 73 ? 9.118 -1.878 8.060 1.00 68.56 73 ILE A N 1
ATOM 544 C CA . ILE A 1 73 ? 9.651 -2.630 9.204 1.00 68.56 73 ILE A CA 1
ATOM 545 C C . ILE A 1 73 ? 10.046 -1.663 10.330 1.00 68.56 73 ILE A C 1
ATOM 547 O O . ILE A 1 73 ? 11.090 -1.011 10.270 1.00 68.56 73 ILE A O 1
ATOM 551 N N . MET A 1 74 ? 9.229 -1.575 11.381 1.00 58.44 74 MET A N 1
ATOM 552 C CA . MET A 1 74 ? 9.647 -1.014 12.667 1.00 58.44 74 MET A CA 1
ATOM 553 C C . MET A 1 74 ? 9.282 -1.995 13.779 1.00 58.44 74 MET A C 1
ATOM 555 O O . MET A 1 74 ? 8.173 -2.006 14.297 1.00 58.44 74 MET A O 1
ATOM 559 N N . GLY A 1 75 ? 10.221 -2.873 14.118 1.00 44.59 75 GLY A N 1
ATOM 560 C CA . GLY A 1 75 ? 10.077 -3.724 15.291 1.00 44.59 75 GLY A CA 1
ATOM 561 C C . GLY A 1 75 ? 10.458 -2.941 16.543 1.00 44.59 75 GLY A C 1
ATOM 562 O O . GLY A 1 75 ? 11.617 -2.571 16.695 1.00 44.59 75 GLY A O 1
ATOM 563 N N . GLU A 1 76 ? 9.520 -2.738 17.472 1.00 33.06 76 GLU A N 1
ATOM 564 C CA . GLU A 1 76 ? 9.875 -2.454 18.876 1.00 33.06 76 GLU A CA 1
ATOM 565 C C . GLU A 1 76 ? 10.669 -3.626 19.486 1.00 33.06 76 GLU A C 1
ATOM 567 O O . GLU A 1 76 ? 11.472 -3.447 20.400 1.00 33.06 76 GLU A O 1
ATOM 572 N N . LYS A 1 77 ? 10.508 -4.834 18.928 1.00 33.22 77 LYS A N 1
ATOM 573 C CA . LYS A 1 77 ? 11.400 -5.965 19.169 1.00 33.22 77 LYS A CA 1
ATOM 574 C C . LYS A 1 77 ? 12.610 -5.857 18.252 1.00 33.22 77 LYS A C 1
ATOM 576 O O . LYS A 1 77 ? 12.493 -5.998 17.037 1.00 33.22 77 LYS A O 1
ATOM 581 N N . ILE A 1 78 ? 13.776 -5.662 18.862 1.00 34.88 78 ILE A N 1
ATOM 582 C CA . ILE A 1 78 ? 15.065 -5.972 18.246 1.00 34.88 78 ILE A CA 1
ATOM 583 C C . ILE A 1 78 ? 14.985 -7.442 17.817 1.00 34.88 78 ILE A C 1
ATOM 585 O O . ILE A 1 78 ? 15.051 -8.337 18.660 1.00 34.88 78 ILE A O 1
ATOM 589 N N . LEU A 1 79 ? 14.760 -7.691 16.526 1.00 35.03 79 LEU A N 1
ATOM 590 C CA . LEU A 1 79 ? 14.857 -9.036 15.969 1.00 35.03 79 LEU A CA 1
ATOM 591 C C . LEU A 1 79 ? 16.274 -9.562 16.254 1.00 35.03 79 LEU A C 1
ATOM 593 O O . LEU A 1 79 ? 17.229 -8.776 16.195 1.00 35.03 79 LEU A O 1
ATOM 597 N N . PRO A 1 80 ? 16.441 -10.857 16.575 1.00 31.88 80 PRO A N 1
ATOM 598 C CA . PRO A 1 80 ? 17.762 -11.460 16.684 1.00 31.88 80 PRO A CA 1
ATOM 599 C C . PRO A 1 80 ? 18.596 -11.103 15.449 1.00 31.88 80 PRO A C 1
ATOM 601 O O . PRO A 1 80 ? 18.089 -11.129 14.329 1.00 31.88 80 PRO A O 1
ATOM 604 N N . LEU A 1 81 ? 19.883 -10.788 15.631 1.00 36.41 81 LEU A N 1
ATOM 605 C CA . LEU A 1 81 ? 20.803 -10.402 14.543 1.00 36.41 81 LEU A CA 1
ATOM 606 C C . LEU A 1 81 ? 20.817 -11.396 13.362 1.00 36.41 81 LEU A C 1
ATOM 608 O O . LEU A 1 81 ? 21.202 -11.039 12.252 1.00 36.41 81 LEU A O 1
ATOM 612 N N . THR A 1 82 ? 20.400 -12.638 13.601 1.00 37.66 82 THR A N 1
ATOM 613 C CA . THR A 1 82 ? 20.273 -13.723 12.623 1.00 37.66 82 THR A CA 1
ATOM 614 C C . THR A 1 82 ? 19.033 -13.626 11.731 1.00 37.66 82 THR A C 1
ATOM 616 O O . THR A 1 82 ? 19.058 -14.150 10.625 1.00 37.66 82 THR A O 1
ATOM 619 N N . GLU A 1 83 ? 17.970 -12.958 12.183 1.00 38.22 83 GLU A N 1
ATOM 620 C CA . GLU A 1 83 ? 16.688 -12.794 11.472 1.00 38.22 83 GLU A CA 1
ATOM 621 C C . GLU A 1 83 ? 16.554 -11.420 10.804 1.00 38.22 83 GLU A C 1
ATOM 623 O O . GLU A 1 83 ? 15.565 -11.122 10.135 1.00 38.22 83 GLU A O 1
ATOM 628 N N . MET A 1 84 ? 17.560 -10.560 10.970 1.00 39.97 84 MET A N 1
ATOM 629 C CA . MET A 1 84 ? 17.627 -9.291 10.266 1.00 39.97 84 MET A CA 1
ATOM 630 C C . MET A 1 84 ? 17.816 -9.556 8.767 1.00 39.97 84 MET A C 1
ATOM 632 O O . MET A 1 84 ? 18.924 -9.851 8.313 1.00 39.97 84 MET A O 1
ATOM 636 N N . PHE A 1 85 ? 16.718 -9.429 8.013 1.00 42.66 85 PHE A N 1
ATOM 637 C CA . PHE A 1 85 ? 16.668 -9.370 6.549 1.00 42.66 85 PHE A CA 1
ATOM 638 C C . PHE A 1 85 ? 17.876 -8.595 5.973 1.00 42.66 85 PHE A C 1
ATOM 640 O O . PHE A 1 85 ? 18.349 -7.641 6.609 1.00 42.66 85 PHE A O 1
ATOM 647 N N . PRO A 1 86 ? 18.388 -8.967 4.781 1.00 45.56 86 PRO A N 1
ATOM 648 C CA . PRO A 1 86 ? 19.758 -8.680 4.318 1.00 45.56 86 PRO A CA 1
ATOM 649 C C . PRO A 1 86 ? 20.206 -7.210 4.413 1.00 45.56 86 PRO A C 1
ATOM 651 O O . PRO A 1 86 ? 21.397 -6.924 4.564 1.00 45.56 86 PRO A O 1
ATOM 654 N N . ASN A 1 87 ? 19.268 -6.265 4.419 1.00 44.78 87 ASN A N 1
ATOM 655 C CA . ASN A 1 87 ? 19.553 -4.844 4.549 1.00 44.78 87 ASN A CA 1
ATOM 656 C C . ASN A 1 87 ? 20.120 -4.395 5.899 1.00 44.78 87 ASN A 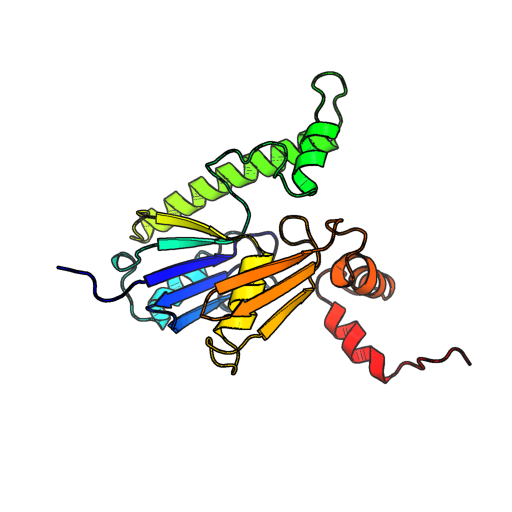C 1
ATOM 658 O O . ASN A 1 87 ? 20.986 -3.520 5.914 1.00 44.78 87 ASN A O 1
ATOM 662 N N . TYR A 1 88 ? 19.712 -4.975 7.028 1.00 45.41 88 TYR A N 1
ATOM 663 C CA . TYR A 1 88 ? 20.225 -4.529 8.332 1.00 45.41 88 TYR A CA 1
ATOM 664 C C . TYR A 1 88 ? 21.565 -5.165 8.710 1.00 45.41 88 TYR A C 1
ATOM 666 O O . TYR A 1 88 ? 22.363 -4.546 9.417 1.00 45.41 88 TYR A O 1
ATOM 674 N N . ARG A 1 89 ? 21.876 -6.348 8.166 1.00 44.00 89 ARG A N 1
ATOM 675 C CA . ARG A 1 89 ? 23.220 -6.936 8.267 1.00 44.00 89 ARG A CA 1
ATOM 676 C C . ARG A 1 89 ? 24.279 -6.001 7.674 1.00 44.00 89 ARG A C 1
ATOM 678 O O . ARG A 1 89 ? 25.362 -5.862 8.241 1.00 44.00 89 ARG A O 1
ATOM 685 N N . SER A 1 90 ? 23.936 -5.305 6.586 1.00 44.06 90 SER A N 1
ATOM 686 C CA . SER A 1 90 ? 24.816 -4.310 5.964 1.00 44.06 90 SER A CA 1
ATOM 687 C C . SER A 1 90 ? 25.053 -3.076 6.852 1.00 44.06 90 SER A C 1
ATOM 689 O O . SER A 1 90 ? 26.163 -2.544 6.883 1.00 44.06 90 SER A O 1
ATOM 691 N N . LEU A 1 91 ? 24.053 -2.663 7.645 1.00 45.59 91 LEU A N 1
ATOM 692 C CA . LEU A 1 91 ? 24.171 -1.552 8.598 1.00 45.59 91 LEU A CA 1
ATOM 693 C C . LEU A 1 91 ? 25.336 -1.784 9.567 1.00 45.59 91 LEU A C 1
ATOM 695 O O . LEU A 1 91 ? 26.144 -0.888 9.790 1.00 45.59 91 LEU A O 1
ATOM 699 N N . PHE A 1 92 ? 25.447 -3.006 10.096 1.00 46.38 92 PHE A N 1
ATOM 700 C CA . PHE A 1 92 ? 26.496 -3.384 11.042 1.00 46.38 92 PHE A CA 1
ATOM 701 C C . PHE A 1 92 ? 27.846 -3.658 10.378 1.00 46.38 92 PHE A C 1
ATOM 703 O O . PHE A 1 92 ? 28.872 -3.333 10.966 1.00 46.38 92 PHE A O 1
ATOM 710 N N . SER A 1 93 ? 27.886 -4.189 9.150 1.00 44.97 93 SER A N 1
ATOM 711 C CA . SER A 1 93 ? 29.165 -4.371 8.447 1.00 44.97 93 SER A CA 1
ATOM 712 C C . SER A 1 93 ? 29.817 -3.045 8.035 1.00 44.97 93 SER A C 1
ATOM 714 O O . SER A 1 93 ? 31.036 -2.985 7.902 1.00 44.97 93 SER A O 1
ATOM 716 N N . TYR A 1 94 ? 29.028 -1.980 7.843 1.00 43.34 94 TYR A N 1
ATOM 717 C CA . TYR A 1 94 ? 29.531 -0.635 7.529 1.00 43.34 94 TYR A CA 1
ATOM 718 C C . TYR A 1 94 ? 29.689 0.277 8.756 1.00 43.34 94 TYR A C 1
ATOM 720 O O . TYR A 1 94 ? 30.401 1.281 8.672 1.00 43.34 94 TYR A O 1
ATOM 728 N N . PHE A 1 95 ? 29.052 -0.041 9.887 1.00 40.38 95 PHE A N 1
ATOM 729 C CA . PHE A 1 95 ? 29.171 0.734 11.120 1.00 40.38 95 PHE A CA 1
ATOM 730 C C . PHE A 1 95 ? 30.360 0.249 11.953 1.00 40.38 95 PHE A C 1
ATOM 732 O O . PHE A 1 95 ? 30.263 -0.669 12.761 1.00 40.38 95 PHE A O 1
ATOM 739 N N . SER A 1 96 ? 31.497 0.914 11.779 1.00 46.34 96 SER A N 1
ATOM 740 C CA . SER A 1 96 ? 32.609 0.845 12.720 1.00 46.34 96 SER A CA 1
ATOM 741 C C . SER A 1 96 ? 32.869 2.248 13.259 1.00 46.34 96 SER A C 1
ATOM 743 O O . SER A 1 96 ? 33.129 3.186 12.501 1.00 46.34 96 SER A O 1
ATOM 745 N N . LEU A 1 97 ? 32.824 2.378 14.591 1.00 43.56 97 LEU A N 1
ATOM 746 C CA . LEU A 1 97 ? 33.250 3.576 15.328 1.00 43.56 97 LEU A CA 1
ATOM 747 C C . LEU A 1 97 ? 34.700 3.973 14.993 1.00 43.56 97 LEU A C 1
ATOM 749 O O . LEU A 1 97 ? 35.070 5.129 15.166 1.00 43.56 97 LEU A O 1
ATOM 753 N N . LEU A 1 98 ? 35.499 3.029 14.482 1.00 45.78 98 LEU A N 1
ATOM 754 C CA . LEU A 1 98 ? 36.899 3.215 14.112 1.00 45.78 98 LEU A CA 1
ATOM 755 C C . LEU A 1 98 ? 37.105 3.603 12.635 1.00 45.78 98 LEU A C 1
ATOM 757 O O . LEU A 1 98 ? 38.160 4.144 12.321 1.00 45.78 98 LEU A O 1
ATOM 761 N N . THR A 1 99 ? 36.152 3.348 11.722 1.00 49.06 99 THR A N 1
ATOM 762 C CA . THR A 1 99 ? 36.361 3.555 10.267 1.00 49.06 99 THR A CA 1
ATOM 763 C C . THR A 1 99 ? 35.458 4.593 9.608 1.00 49.06 99 THR A C 1
ATOM 765 O O . THR A 1 99 ? 35.597 4.810 8.407 1.00 49.06 99 THR A O 1
ATOM 768 N N . GLY A 1 100 ? 34.583 5.284 10.352 1.00 49.62 100 GLY A N 1
ATOM 769 C CA . GLY A 1 100 ? 33.962 6.540 9.900 1.00 49.62 100 GLY A CA 1
ATOM 770 C C . GLY A 1 100 ? 33.362 6.498 8.486 1.00 49.62 100 GLY A C 1
ATOM 771 O O . GLY A 1 100 ? 33.476 7.463 7.730 1.00 49.62 100 GLY A O 1
ATOM 772 N N . HIS A 1 101 ? 32.766 5.374 8.081 1.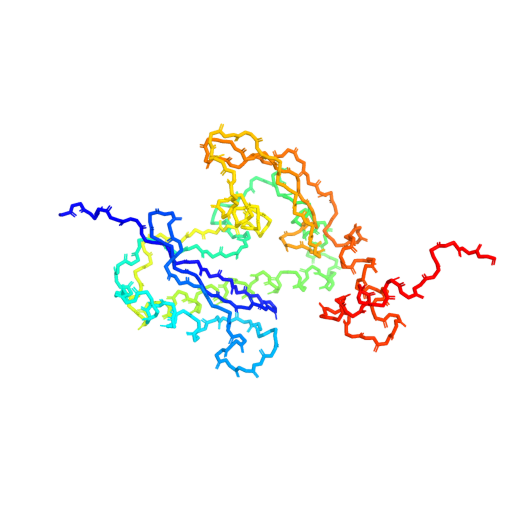00 53.16 101 HIS A N 1
ATOM 773 C CA . HIS A 1 101 ? 32.214 5.247 6.737 1.00 53.16 101 HIS A CA 1
ATOM 774 C C . HIS A 1 101 ? 30.951 6.112 6.622 1.00 53.16 101 HIS A C 1
ATOM 776 O O . HIS A 1 101 ? 29.945 5.830 7.271 1.00 53.16 101 HIS A O 1
ATOM 782 N N . LYS A 1 102 ? 30.984 7.141 5.758 1.00 52.25 102 LYS A N 1
ATOM 783 C CA . LYS A 1 102 ? 29.860 8.070 5.495 1.00 52.25 102 LYS A CA 1
ATOM 784 C C . LYS A 1 102 ? 28.510 7.357 5.329 1.00 52.25 102 LYS A C 1
ATOM 786 O O . LYS A 1 102 ? 27.531 7.777 5.933 1.00 52.25 102 LYS A O 1
ATOM 791 N N . LYS A 1 103 ? 28.492 6.216 4.626 1.00 51.00 103 LYS A N 1
ATOM 792 C CA . LYS A 1 103 ? 27.298 5.373 4.438 1.00 51.00 103 LYS A CA 1
ATOM 793 C C . LYS A 1 103 ? 26.691 4.853 5.749 1.00 51.00 103 LYS A C 1
ATOM 795 O O . LYS A 1 103 ? 25.476 4.836 5.884 1.00 51.00 103 LYS A O 1
ATOM 800 N N . GLY A 1 104 ? 27.509 4.451 6.726 1.00 51.81 104 GLY A N 1
ATOM 801 C CA . GLY A 1 104 ? 27.026 3.981 8.031 1.00 51.81 104 GLY A CA 1
ATOM 802 C C . GLY A 1 104 ? 26.379 5.101 8.854 1.00 51.81 104 GLY A C 1
ATOM 803 O O . GLY A 1 104 ? 25.361 4.883 9.508 1.00 51.81 104 GLY A O 1
ATOM 804 N N . ILE A 1 105 ? 26.920 6.321 8.763 1.00 53.84 105 ILE A N 1
ATOM 805 C CA . ILE A 1 105 ? 26.339 7.518 9.391 1.00 53.84 105 ILE A CA 1
ATOM 806 C C . ILE A 1 105 ? 25.045 7.938 8.681 1.00 53.84 105 ILE A C 1
ATOM 808 O O . ILE A 1 105 ? 24.071 8.262 9.355 1.00 53.84 105 ILE A O 1
ATOM 812 N N . GLU A 1 106 ? 24.998 7.902 7.347 1.00 51.78 106 GLU A N 1
ATOM 813 C CA . GLU A 1 106 ? 23.785 8.169 6.557 1.00 51.78 106 GLU A CA 1
ATOM 814 C C . GLU A 1 106 ? 22.659 7.188 6.912 1.00 51.78 106 GLU A C 1
ATOM 816 O O . GLU A 1 106 ? 21.532 7.607 7.170 1.00 51.78 106 GLU A O 1
ATOM 821 N N . LEU A 1 107 ? 22.979 5.896 7.021 1.00 54.69 107 LEU A N 1
ATOM 822 C CA . LEU A 1 107 ? 22.040 4.846 7.416 1.00 54.69 107 LEU A CA 1
ATOM 823 C C . LEU A 1 107 ? 21.523 5.043 8.849 1.00 54.69 107 LEU A C 1
ATOM 825 O O . LEU A 1 107 ? 20.310 5.052 9.059 1.00 54.69 107 LEU A O 1
ATOM 829 N N . LEU A 1 108 ? 22.403 5.292 9.825 1.00 53.09 108 LEU A N 1
ATOM 830 C CA . LEU A 1 108 ? 21.999 5.612 11.200 1.00 53.09 108 LEU A CA 1
ATOM 831 C C . LEU A 1 108 ? 21.141 6.886 11.261 1.00 53.09 108 LEU A C 1
ATOM 833 O O . LEU A 1 108 ? 20.127 6.927 11.956 1.00 53.09 108 LEU A O 1
ATOM 837 N N . THR A 1 109 ? 21.507 7.914 10.496 1.00 54.31 109 THR A N 1
ATOM 838 C CA . THR A 1 109 ? 20.744 9.165 10.401 1.00 54.31 109 THR A CA 1
ATOM 839 C C . THR A 1 109 ? 19.357 8.909 9.816 1.00 54.31 109 THR A C 1
ATOM 841 O O . THR A 1 109 ? 18.373 9.401 10.362 1.00 54.31 109 THR A O 1
ATOM 844 N N . SER A 1 110 ? 19.252 8.094 8.762 1.00 55.19 110 SER A N 1
ATOM 845 C CA . SER A 1 110 ? 17.973 7.705 8.155 1.00 55.19 110 SER A CA 1
ATOM 846 C C . SER A 1 110 ? 17.082 6.929 9.136 1.00 55.19 110 SER A C 1
ATOM 848 O O . SER A 1 110 ? 15.882 7.193 9.224 1.00 55.19 110 SER A O 1
ATOM 850 N N . TYR A 1 111 ? 17.677 6.058 9.959 1.00 58.06 111 TYR A N 1
ATOM 851 C CA . TYR A 1 111 ? 16.982 5.319 11.011 1.00 58.06 111 TYR A CA 1
ATOM 852 C C . TYR A 1 111 ? 16.462 6.248 12.119 1.00 58.06 111 TYR A C 1
ATOM 854 O O . TYR A 1 111 ? 15.280 6.213 12.460 1.00 58.06 111 TYR A O 1
ATOM 862 N N . LEU A 1 112 ? 17.300 7.159 12.624 1.00 55.00 112 LEU A N 1
ATOM 863 C CA . LEU A 1 112 ? 16.893 8.157 13.622 1.00 55.00 112 LEU A CA 1
ATOM 864 C C . LEU A 1 112 ? 15.826 9.123 13.079 1.00 55.00 112 LEU A C 1
ATOM 866 O O . LEU A 1 112 ? 14.912 9.519 13.805 1.00 55.00 112 LEU A O 1
ATOM 870 N N . GLN A 1 113 ? 15.905 9.490 11.798 1.00 59.47 113 GLN A N 1
ATOM 871 C CA . GLN A 1 113 ? 14.867 10.267 11.120 1.00 59.47 113 GLN A CA 1
ATOM 872 C C . GLN A 1 113 ? 13.546 9.494 11.030 1.00 59.47 113 GLN A C 1
ATOM 874 O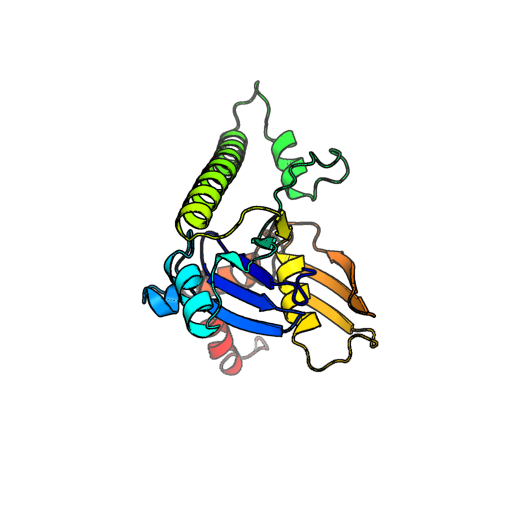 O . GLN A 1 113 ? 12.488 10.105 11.176 1.00 59.47 113 GLN A O 1
ATOM 879 N N . ARG A 1 114 ? 13.582 8.170 10.826 1.00 64.19 114 ARG A N 1
ATOM 880 C CA . ARG A 1 114 ? 12.384 7.316 10.814 1.00 64.19 114 ARG A CA 1
ATOM 881 C C . ARG A 1 114 ? 11.683 7.313 12.174 1.00 64.19 114 ARG A C 1
ATOM 883 O O . ARG A 1 114 ? 10.473 7.512 12.204 1.00 64.19 114 ARG A O 1
ATOM 890 N N . ILE A 1 115 ? 12.434 7.203 13.275 1.00 62.84 115 ILE A N 1
ATOM 891 C CA . ILE A 1 115 ? 11.886 7.276 14.645 1.00 62.84 115 ILE A CA 1
ATOM 892 C C . ILE A 1 115 ? 11.202 8.629 14.888 1.00 62.84 115 ILE A C 1
ATOM 894 O O . ILE A 1 115 ? 10.024 8.668 15.234 1.00 62.84 115 ILE A O 1
ATOM 898 N N . LYS A 1 116 ? 11.888 9.749 14.607 1.00 66.00 116 LYS A N 1
ATOM 899 C CA . LYS A 1 116 ? 11.301 11.096 14.766 1.00 66.00 116 LYS A CA 1
ATOM 900 C C . LYS A 1 116 ? 10.037 11.300 13.928 1.00 66.00 116 LYS A C 1
ATOM 902 O O . LYS A 1 116 ? 9.122 12.001 14.354 1.00 66.00 116 LYS A O 1
ATOM 907 N N . LYS A 1 117 ? 9.981 10.704 12.730 1.00 71.94 117 LYS A N 1
ATOM 908 C CA . LYS A 1 117 ? 8.787 10.740 11.876 1.00 71.94 117 LYS A CA 1
ATOM 909 C C . LYS A 1 117 ? 7.619 9.996 12.519 1.00 71.94 117 LYS A C 1
ATOM 911 O O . LYS A 1 117 ? 6.511 10.508 12.463 1.00 71.94 117 LYS A O 1
ATOM 916 N N . ILE A 1 118 ? 7.846 8.850 13.159 1.00 77.62 118 ILE A N 1
ATOM 917 C CA . ILE A 1 118 ? 6.773 8.117 13.844 1.00 77.62 118 ILE A CA 1
ATOM 918 C C . ILE A 1 118 ? 6.203 8.906 15.020 1.00 77.62 118 ILE A C 1
ATOM 920 O O . ILE A 1 118 ? 4.985 8.963 15.159 1.00 77.62 118 ILE A O 1
ATOM 924 N N . ASP A 1 119 ? 7.037 9.552 15.834 1.00 80.75 119 ASP A N 1
ATOM 925 C CA . ASP A 1 119 ? 6.530 10.374 16.941 1.00 80.75 119 ASP A CA 1
ATOM 926 C C . ASP A 1 119 ? 5.672 11.538 16.429 1.00 80.75 119 ASP A C 1
ATOM 928 O O . ASP A 1 119 ? 4.615 11.837 16.987 1.00 80.75 119 ASP A O 1
ATOM 932 N N . ALA A 1 120 ? 6.079 12.166 15.321 1.00 82.12 120 ALA A N 1
ATOM 933 C CA . ALA A 1 120 ? 5.271 13.187 14.659 1.00 82.12 120 ALA A CA 1
ATOM 934 C C . ALA A 1 120 ? 3.923 12.623 14.171 1.00 82.12 120 ALA A C 1
ATOM 936 O O . ALA A 1 120 ? 2.888 13.246 14.399 1.00 82.12 120 ALA A O 1
ATOM 937 N N . ILE A 1 121 ? 3.925 11.421 13.584 1.00 84.69 121 ILE A N 1
ATOM 938 C CA . ILE A 1 121 ? 2.707 10.723 13.152 1.00 84.69 121 ILE A CA 1
ATOM 939 C C . ILE A 1 121 ? 1.787 10.460 14.342 1.00 84.69 121 ILE A C 1
ATOM 941 O O . ILE A 1 121 ? 0.626 10.857 14.305 1.00 84.69 121 ILE A O 1
ATOM 945 N N . LYS A 1 122 ? 2.298 9.868 15.428 1.00 88.06 122 LYS A N 1
ATOM 946 C CA . LYS A 1 122 ? 1.524 9.605 16.653 1.00 88.06 122 LYS A CA 1
ATOM 947 C C . LYS A 1 122 ? 0.890 10.891 17.199 1.00 88.06 122 LYS A C 1
ATOM 949 O O . LYS A 1 122 ? -0.300 10.914 17.520 1.00 88.06 122 LYS A O 1
ATOM 954 N N . ASN A 1 123 ? 1.655 11.980 17.250 1.00 89.31 123 ASN A N 1
ATOM 955 C CA . ASN A 1 123 ? 1.153 13.275 17.705 1.00 89.31 123 ASN A CA 1
ATOM 956 C C . ASN A 1 123 ? 0.011 13.796 16.825 1.00 89.31 123 ASN A C 1
ATOM 958 O O . ASN A 1 123 ? -0.989 14.289 17.343 1.00 89.31 123 ASN A O 1
ATOM 962 N N . ASP A 1 124 ? 0.134 13.687 15.505 1.00 89.31 124 ASP A N 1
ATOM 963 C CA . ASP A 1 124 ? -0.900 14.159 14.587 1.00 89.31 124 ASP A CA 1
ATOM 964 C C . ASP A 1 124 ? -2.147 13.266 14.595 1.00 89.31 124 ASP A C 1
ATOM 966 O O . ASP A 1 124 ? -3.258 13.789 14.560 1.00 89.31 124 ASP A O 1
ATOM 970 N N . LEU A 1 125 ? -1.991 11.946 14.724 1.00 93.25 125 LEU A N 1
ATOM 971 C CA . LEU A 1 125 ? -3.114 11.021 14.906 1.00 93.25 125 LEU A CA 1
ATOM 972 C C . LEU A 1 125 ? -3.893 11.332 16.192 1.00 93.25 125 LEU A C 1
ATOM 974 O O . LEU A 1 125 ? -5.120 11.409 16.169 1.00 93.25 125 LEU A O 1
ATOM 978 N N . THR A 1 126 ? -3.184 11.618 17.288 1.00 93.50 126 THR A N 1
ATOM 979 C CA . THR A 1 126 ? -3.804 12.009 18.565 1.00 93.50 126 THR A CA 1
ATOM 980 C C . THR A 1 126 ? -4.615 13.300 18.421 1.00 93.50 126 THR A C 1
ATOM 982 O O . THR A 1 126 ? -5.739 13.383 18.912 1.00 93.50 126 THR A O 1
ATOM 985 N N . LYS A 1 127 ? -4.094 14.307 17.703 1.00 92.94 127 LYS A N 1
ATOM 986 C CA . LYS A 1 127 ? -4.825 15.564 17.434 1.00 92.94 127 LYS A CA 1
ATOM 987 C C . LYS A 1 127 ? -6.094 15.351 16.608 1.00 92.94 127 LYS A C 1
ATOM 989 O O . LYS A 1 127 ? -7.021 16.146 16.722 1.00 92.94 127 LYS A O 1
ATOM 994 N N . LEU A 1 128 ? -6.126 14.311 15.777 1.00 91.25 128 LEU A N 1
ATOM 995 C CA . LEU A 1 128 ? -7.295 13.927 14.983 1.00 91.25 128 LEU A CA 1
ATOM 996 C C . LEU A 1 128 ? -8.312 13.094 15.778 1.00 91.25 128 LEU A C 1
ATOM 998 O O . LEU A 1 128 ? -9.337 12.719 15.220 1.00 91.25 128 LEU A O 1
ATOM 1002 N N . GLY A 1 129 ? -8.053 12.809 17.059 1.00 94.31 129 GLY A N 1
ATOM 1003 C CA . GLY A 1 129 ? -8.933 11.995 17.899 1.00 94.31 129 GLY A CA 1
ATOM 1004 C C . GLY A 1 129 ? -8.816 10.491 17.645 1.00 94.31 129 GLY A C 1
ATOM 1005 O O . GLY A 1 129 ? -9.679 9.738 18.086 1.00 94.31 129 GLY A O 1
ATOM 1006 N N . ILE A 1 130 ? -7.765 10.047 16.947 1.00 95.88 130 ILE A N 1
ATOM 1007 C CA . ILE A 1 130 ? -7.530 8.630 16.655 1.00 95.88 130 ILE A CA 1
ATOM 1008 C C . ILE A 1 130 ? -6.850 7.990 17.873 1.00 95.88 130 ILE A C 1
ATOM 1010 O O . ILE A 1 130 ? -5.755 8.426 18.251 1.00 95.88 130 ILE A O 1
ATOM 1014 N N . PRO A 1 131 ? -7.451 6.965 18.499 1.00 93.75 131 PRO A N 1
ATOM 1015 C CA . PRO A 1 131 ? -6.840 6.269 19.616 1.00 93.75 131 PRO A CA 1
ATOM 1016 C C . PRO A 1 131 ? -5.626 5.473 19.130 1.00 93.75 131 PRO A C 1
ATOM 1018 O O . PRO A 1 131 ? -5.674 4.763 18.129 1.00 93.75 131 PRO A O 1
ATOM 1021 N N . LEU A 1 132 ? -4.527 5.570 19.874 1.00 91.38 132 LEU A N 1
ATOM 1022 C CA . LEU A 1 132 ? -3.281 4.853 19.596 1.00 91.38 132 LEU A CA 1
ATOM 1023 C C . LEU A 1 132 ? -3.161 3.596 20.462 1.00 91.38 132 LEU A C 1
ATOM 1025 O O . LEU A 1 132 ? -2.115 3.347 21.055 1.00 91.38 132 LEU A O 1
ATOM 1029 N N . ASN A 1 133 ? -4.258 2.843 20.573 1.00 87.62 133 ASN A N 1
ATOM 1030 C CA . ASN A 1 133 ? -4.319 1.636 21.402 1.00 87.62 133 ASN A CA 1
ATOM 1031 C C . ASN A 1 133 ? -3.368 0.559 20.872 1.00 87.62 133 ASN A C 1
ATOM 1033 O O . ASN A 1 133 ? -2.663 -0.084 21.644 1.00 87.62 133 ASN A O 1
ATOM 1037 N N . GLU A 1 134 ? -3.341 0.402 19.548 1.00 89.94 134 GLU A N 1
ATOM 1038 C CA . GLU A 1 134 ? -2.515 -0.574 18.857 1.00 89.94 134 GLU A CA 1
ATOM 1039 C C . GLU A 1 134 ? -1.942 0.039 17.576 1.00 89.94 134 GLU A C 1
ATOM 1041 O O . GLU A 1 134 ? -2.670 0.570 16.733 1.00 89.94 134 GLU A O 1
ATOM 1046 N N . ILE A 1 135 ? -0.615 -0.005 17.442 1.00 89.38 135 ILE A N 1
ATOM 1047 C CA . ILE A 1 135 ? 0.102 0.429 16.241 1.00 89.38 135 ILE A CA 1
ATOM 1048 C C . ILE A 1 135 ? 0.885 -0.766 15.720 1.00 89.38 135 ILE A C 1
ATOM 1050 O O . ILE A 1 135 ? 1.743 -1.308 16.416 1.00 89.38 135 ILE A O 1
ATOM 1054 N N . ILE A 1 136 ? 0.597 -1.150 14.483 1.00 87.06 136 ILE A N 1
ATOM 1055 C CA . ILE A 1 136 ? 1.155 -2.330 13.835 1.00 87.06 136 ILE A CA 1
ATOM 1056 C C . ILE A 1 136 ? 2.028 -1.868 12.679 1.00 87.06 136 ILE A C 1
ATOM 1058 O O . ILE A 1 136 ? 1.598 -1.087 11.834 1.00 87.06 136 ILE A O 1
ATOM 1062 N N . PHE A 1 137 ? 3.251 -2.378 12.626 1.00 83.94 137 PHE A N 1
ATOM 1063 C CA . PHE A 1 137 ? 4.142 -2.175 11.493 1.00 83.94 137 PHE A CA 1
ATOM 1064 C C . PHE A 1 137 ? 4.032 -3.348 10.532 1.00 83.94 137 PHE A C 1
ATOM 1066 O O . PHE A 1 137 ? 4.179 -4.500 10.939 1.00 83.94 137 PHE A O 1
ATOM 1073 N N . VAL A 1 138 ? 3.759 -3.052 9.263 1.00 84.31 138 VAL A N 1
ATOM 1074 C CA . VAL A 1 138 ? 3.544 -4.063 8.223 1.00 84.31 138 VAL A CA 1
ATOM 1075 C C . VAL A 1 138 ? 4.630 -3.928 7.173 1.00 84.31 138 VAL A C 1
ATOM 1077 O O . VAL A 1 138 ? 4.729 -2.893 6.523 1.00 84.31 138 VAL A O 1
ATOM 1080 N N . GLU A 1 139 ? 5.432 -4.975 6.991 1.00 86.50 139 GLU A N 1
ATOM 1081 C CA . GLU A 1 139 ? 6.466 -5.015 5.953 1.00 86.50 139 GLU A CA 1
ATOM 1082 C C . GLU A 1 139 ? 5.878 -4.705 4.562 1.00 86.50 139 GLU A C 1
ATOM 1084 O O . GLU A 1 139 ? 4.768 -5.118 4.230 1.00 86.50 139 GLU A O 1
ATOM 1089 N N . HIS A 1 140 ? 6.610 -3.944 3.755 1.00 88.19 140 HIS A N 1
ATOM 1090 C CA . HIS A 1 140 ? 6.150 -3.334 2.511 1.00 88.19 140 HIS A CA 1
ATOM 1091 C C . HIS A 1 140 ? 5.650 -4.364 1.491 1.00 88.19 140 HIS A C 1
ATOM 1093 O O . HIS A 1 140 ? 4.548 -4.228 0.958 1.00 88.19 140 HIS A O 1
ATOM 1099 N N . HIS A 1 141 ? 6.402 -5.442 1.262 1.00 89.62 141 HIS A N 1
ATOM 1100 C CA . HIS A 1 141 ? 5.969 -6.525 0.384 1.00 89.62 141 HIS A CA 1
ATOM 1101 C C . HIS A 1 141 ? 4.829 -7.344 0.978 1.00 89.62 141 HIS A C 1
ATOM 1103 O O . HIS A 1 141 ? 3.971 -7.795 0.224 1.00 89.62 141 HIS A O 1
ATOM 1109 N N . ALA A 1 142 ? 4.766 -7.517 2.300 1.00 90.44 142 ALA A N 1
ATOM 1110 C CA . ALA A 1 142 ? 3.606 -8.118 2.951 1.00 90.44 142 ALA A CA 1
ATOM 1111 C C . ALA A 1 142 ? 2.343 -7.266 2.737 1.00 90.44 142 ALA A C 1
ATOM 1113 O O . ALA A 1 142 ? 1.285 -7.821 2.455 1.00 90.44 142 ALA A O 1
ATOM 1114 N N . ALA A 1 143 ? 2.452 -5.934 2.779 1.00 92.19 143 ALA A N 1
ATOM 1115 C CA . ALA A 1 143 ? 1.348 -5.032 2.455 1.00 92.19 143 ALA A CA 1
ATOM 1116 C C . ALA A 1 143 ? 0.930 -5.146 0.977 1.00 92.19 143 ALA A C 1
ATOM 1118 O O . ALA A 1 143 ? -0.264 -5.248 0.692 1.00 92.19 143 ALA A O 1
ATOM 1119 N N . HIS A 1 144 ? 1.887 -5.208 0.042 1.00 94.81 144 HIS A N 1
ATOM 1120 C CA . HIS A 1 144 ? 1.595 -5.476 -1.372 1.00 94.81 144 HIS A CA 1
ATOM 1121 C C . HIS A 1 144 ? 0.910 -6.829 -1.582 1.00 94.81 144 HIS A C 1
ATOM 1123 O O . HIS A 1 144 ? -0.095 -6.905 -2.287 1.00 94.81 144 HIS A O 1
ATOM 1129 N N . ALA A 1 145 ? 1.429 -7.887 -0.957 1.00 95.25 145 ALA A N 1
ATOM 1130 C CA . ALA A 1 145 ? 0.872 -9.227 -1.064 1.00 95.25 145 ALA A CA 1
ATOM 1131 C C . ALA A 1 145 ? -0.538 -9.297 -0.462 1.00 95.25 145 ALA A C 1
ATOM 1133 O O . ALA A 1 145 ? -1.422 -9.882 -1.075 1.00 95.25 145 ALA A O 1
ATOM 1134 N N . ALA A 1 146 ? -0.773 -8.652 0.684 1.00 94.25 146 ALA A N 1
ATOM 1135 C CA . ALA A 1 146 ? -2.088 -8.560 1.313 1.00 94.25 146 ALA A CA 1
ATOM 1136 C C . ALA A 1 146 ? -3.097 -7.820 0.431 1.00 94.25 146 ALA A C 1
ATOM 1138 O O . ALA A 1 146 ? -4.205 -8.312 0.230 1.00 94.25 146 ALA A O 1
ATOM 1139 N N . ALA A 1 147 ? -2.708 -6.676 -0.140 1.00 94.62 147 ALA A N 1
ATOM 1140 C CA . ALA A 1 147 ? -3.566 -5.934 -1.058 1.00 94.62 147 ALA A CA 1
ATOM 1141 C C . ALA A 1 147 ? -3.917 -6.768 -2.298 1.00 94.62 147 ALA A C 1
ATOM 1143 O O . ALA A 1 147 ? -5.076 -6.797 -2.700 1.00 94.62 147 ALA A O 1
ATOM 1144 N N . ALA A 1 148 ? -2.943 -7.477 -2.876 1.00 95.00 148 ALA A N 1
ATOM 1145 C CA . ALA A 1 148 ? -3.178 -8.345 -4.023 1.00 95.00 148 ALA A CA 1
ATOM 1146 C C . ALA A 1 148 ? -4.059 -9.551 -3.667 1.00 95.00 148 ALA A C 1
ATOM 1148 O O . ALA A 1 148 ? -5.008 -9.825 -4.386 1.00 95.00 148 ALA A O 1
ATOM 1149 N N . CYS A 1 149 ? -3.773 -10.247 -2.564 1.00 95.44 149 CYS A N 1
ATOM 1150 C CA . CYS A 1 149 ? -4.459 -11.474 -2.164 1.00 95.44 149 CYS A CA 1
ATOM 1151 C C . CYS A 1 149 ? -5.896 -11.212 -1.698 1.00 95.44 149 CYS A C 1
ATOM 1153 O O . CYS A 1 149 ? -6.829 -11.828 -2.202 1.00 95.44 149 CYS A O 1
ATOM 1155 N N . TYR A 1 150 ? -6.093 -10.289 -0.752 1.00 94.31 150 TYR A N 1
ATOM 1156 C CA . TYR A 1 150 ? -7.394 -10.086 -0.103 1.00 94.31 150 TYR A CA 1
ATOM 1157 C C . TYR A 1 150 ? -8.390 -9.287 -0.949 1.00 94.31 150 TYR A C 1
ATOM 1159 O O . TYR A 1 150 ? -9.584 -9.322 -0.669 1.00 94.31 150 TYR A O 1
ATOM 1167 N N . LEU A 1 151 ? -7.920 -8.558 -1.966 1.00 93.31 151 LEU A N 1
ATOM 1168 C CA . LEU A 1 151 ? -8.783 -7.840 -2.917 1.00 93.31 151 LEU A CA 1
ATOM 1169 C C . LEU A 1 151 ? -8.953 -8.591 -4.240 1.00 93.31 151 LEU A C 1
ATOM 1171 O O . LEU A 1 151 ? -9.547 -8.067 -5.184 1.00 93.31 151 LEU A O 1
ATOM 1175 N N . SER A 1 152 ? -8.396 -9.793 -4.325 1.00 93.75 152 SER A N 1
ATOM 1176 C CA . SER A 1 152 ? -8.511 -10.629 -5.503 1.00 93.75 152 SER A CA 1
ATOM 1177 C C . SER A 1 152 ? -9.900 -11.260 -5.651 1.00 93.75 152 SER A C 1
ATOM 1179 O O . SER A 1 152 ? -10.670 -11.283 -4.691 1.00 93.75 152 SER A O 1
A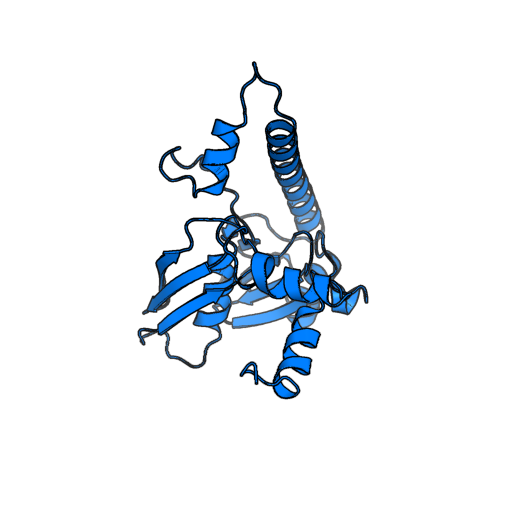TOM 1181 N N . PRO A 1 153 ? -10.246 -11.794 -6.839 1.00 93.12 153 PRO A N 1
ATOM 1182 C CA . PRO A 1 153 ? -11.507 -12.506 -7.027 1.00 93.12 153 PRO A CA 1
ATOM 1183 C C . PRO A 1 153 ? -11.481 -13.964 -6.531 1.00 93.12 153 PRO A C 1
ATOM 1185 O O . PRO A 1 153 ? -12.498 -14.639 -6.671 1.00 93.12 153 PRO A O 1
ATOM 1188 N N . TRP A 1 154 ? -10.347 -14.467 -6.028 1.00 93.94 154 TRP A N 1
ATOM 1189 C CA . TRP A 1 154 ? -10.210 -15.855 -5.572 1.00 93.94 154 TRP A CA 1
ATOM 1190 C C . TRP A 1 154 ? -10.782 -16.030 -4.163 1.00 93.94 154 TRP A C 1
ATOM 1192 O O . TRP A 1 154 ? -10.682 -15.122 -3.334 1.00 93.94 154 TRP A O 1
ATOM 1202 N N . ASP A 1 155 ? -11.377 -17.193 -3.888 1.00 92.69 155 ASP A N 1
ATOM 1203 C CA . ASP A 1 155 ? -11.836 -17.518 -2.537 1.00 92.69 155 ASP A CA 1
ATOM 1204 C C . ASP A 1 155 ? -10.629 -17.641 -1.590 1.00 92.69 155 ASP A C 1
ATOM 1206 O O . ASP A 1 155 ? -9.567 -18.137 -1.972 1.00 92.69 155 ASP A O 1
ATOM 1210 N N . LEU A 1 156 ? -10.783 -17.199 -0.339 1.00 91.56 156 LEU A N 1
ATOM 1211 C CA . LEU A 1 156 ? -9.731 -17.323 0.667 1.00 91.56 156 LEU A CA 1
ATOM 1212 C C . LEU A 1 156 ? -9.424 -18.786 0.998 1.00 91.56 156 LEU A C 1
ATOM 1214 O O . LEU A 1 156 ? -8.317 -19.054 1.454 1.00 91.56 156 LEU A O 1
ATOM 1218 N N . ASP A 1 157 ? -10.353 -19.717 0.775 1.00 93.88 157 ASP A N 1
ATOM 1219 C CA . ASP A 1 157 ? -10.121 -21.155 0.941 1.00 93.88 157 ASP A CA 1
ATOM 1220 C C . ASP A 1 157 ? -9.310 -21.779 -0.209 1.00 93.88 157 ASP A C 1
ATOM 1222 O O . ASP A 1 157 ? -8.821 -22.901 -0.067 1.00 93.88 157 ASP A O 1
ATOM 1226 N N . GLU A 1 158 ? -9.119 -21.085 -1.333 1.00 94.94 158 GLU A N 1
ATOM 1227 C CA . GLU A 1 158 ? -8.245 -21.546 -2.415 1.00 94.94 158 GLU A CA 1
ATOM 1228 C C . GLU A 1 158 ? -6.768 -21.285 -2.086 1.00 94.94 158 GLU A C 1
ATOM 1230 O O . GLU A 1 158 ? -6.422 -20.434 -1.266 1.00 94.94 158 GLU A O 1
ATOM 1235 N N . GLU A 1 159 ? -5.867 -22.063 -2.686 1.00 96.75 159 GLU A N 1
ATOM 1236 C CA . GLU A 1 159 ? -4.431 -21.790 -2.607 1.00 96.75 159 GLU A CA 1
ATOM 1237 C C . GLU A 1 159 ? -4.026 -20.902 -3.789 1.00 96.75 159 GLU A C 1
ATOM 1239 O O . GLU A 1 159 ? -4.121 -21.310 -4.948 1.00 96.75 159 GLU A O 1
ATOM 1244 N N . VAL A 1 160 ? -3.561 -19.686 -3.501 1.00 97.00 160 VAL A N 1
ATOM 1245 C CA . VAL A 1 160 ? -3.189 -18.683 -4.506 1.00 97.00 160 VAL A CA 1
ATOM 1246 C C . VAL A 1 160 ? -1.738 -18.257 -4.362 1.00 97.00 160 VAL A C 1
ATOM 1248 O O . VAL A 1 160 ? -1.279 -17.863 -3.291 1.00 97.00 160 VAL A O 1
ATOM 1251 N N . MET A 1 161 ? -1.003 -18.277 -5.474 1.00 97.25 161 MET A N 1
ATOM 1252 C CA . MET A 1 161 ? 0.340 -17.708 -5.528 1.00 97.25 161 MET A CA 1
ATOM 1253 C C . MET A 1 161 ? 0.265 -16.189 -5.678 1.00 97.25 161 MET A C 1
ATOM 1255 O O . MET A 1 161 ? -0.373 -15.670 -6.592 1.00 97.25 161 MET A O 1
ATOM 1259 N N . VAL A 1 162 ? 0.987 -15.476 -4.818 1.00 97.56 162 VAL A N 1
ATOM 1260 C CA . VAL A 1 162 ? 1.077 -14.017 -4.826 1.00 97.56 162 VAL A CA 1
ATOM 1261 C C . VAL A 1 162 ? 2.519 -13.605 -5.092 1.00 97.56 162 VAL A C 1
ATOM 1263 O O . VAL A 1 162 ? 3.398 -13.777 -4.241 1.00 97.56 162 VAL A O 1
ATOM 1266 N N . LEU A 1 163 ? 2.751 -13.046 -6.279 1.00 96.50 163 LEU A N 1
ATOM 1267 C CA . LEU A 1 163 ? 4.036 -12.499 -6.703 1.00 96.50 163 LEU A CA 1
ATOM 1268 C C . LEU A 1 163 ? 4.0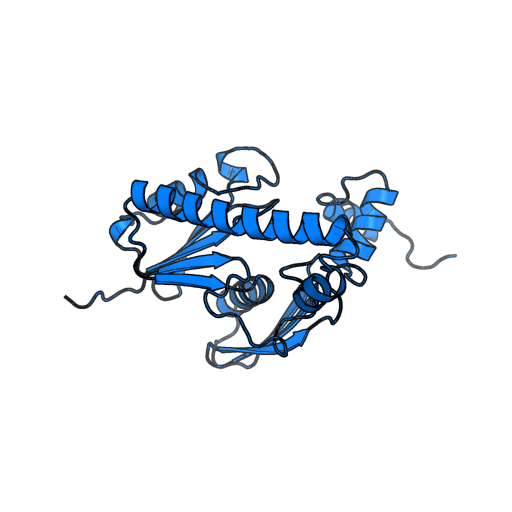27 -10.978 -6.546 1.00 96.50 163 LEU A C 1
ATOM 1270 O O . LEU A 1 163 ? 3.197 -10.290 -7.135 1.00 96.50 163 LEU A O 1
ATOM 1274 N N . THR A 1 164 ? 4.992 -10.445 -5.803 1.00 93.25 164 THR A N 1
ATOM 1275 C CA . THR A 1 164 ? 5.243 -9.000 -5.738 1.00 93.25 164 THR A CA 1
ATOM 1276 C C . THR A 1 164 ? 6.568 -8.694 -6.425 1.00 93.25 164 THR A C 1
ATOM 1278 O O . THR A 1 164 ? 7.572 -9.316 -6.072 1.00 93.25 164 THR A O 1
ATOM 1281 N N . LEU A 1 165 ? 6.586 -7.726 -7.341 1.00 92.38 165 LEU A N 1
ATOM 1282 C CA . LEU A 1 165 ? 7.787 -7.207 -7.998 1.00 92.38 165 LEU A CA 1
ATOM 1283 C C . LEU A 1 165 ? 7.817 -5.689 -7.796 1.00 92.38 165 LEU A C 1
ATOM 1285 O O . LEU A 1 165 ? 6.913 -4.998 -8.255 1.00 92.38 165 LEU A O 1
ATOM 1289 N N . ASP A 1 166 ? 8.833 -5.189 -7.106 1.00 89.31 166 ASP A N 1
ATOM 1290 C CA . ASP A 1 166 ? 8.979 -3.786 -6.721 1.00 89.31 166 ASP A CA 1
ATOM 1291 C C . ASP A 1 166 ? 10.438 -3.313 -6.877 1.00 89.31 166 ASP A C 1
ATOM 1293 O O . ASP A 1 166 ? 11.357 -4.089 -7.166 1.00 89.31 166 ASP A O 1
ATOM 1297 N N . GLY A 1 167 ? 10.665 -2.011 -6.716 1.00 83.44 167 GLY A N 1
ATOM 1298 C CA . GLY A 1 167 ? 11.989 -1.410 -6.726 1.00 83.44 167 GLY A CA 1
ATOM 1299 C C . GLY A 1 167 ? 12.871 -1.890 -5.574 1.00 83.44 167 GLY A C 1
ATOM 1300 O O . GLY A 1 167 ? 13.938 -2.454 -5.819 1.00 83.44 167 GLY A O 1
ATOM 1301 N N . GLN A 1 168 ? 12.426 -1.687 -4.329 1.00 75.38 168 GLN A N 1
ATOM 1302 C CA . GLN A 1 168 ? 13.267 -1.924 -3.147 1.00 75.38 168 GLN A CA 1
ATOM 1303 C C . GLN A 1 168 ? 12.515 -2.336 -1.873 1.00 75.38 168 GLN A C 1
ATOM 1305 O O . GLN A 1 168 ? 13.159 -2.906 -0.983 1.00 75.38 168 GLN A O 1
ATOM 1310 N N . GLY A 1 169 ? 11.225 -2.006 -1.730 1.00 76.56 169 GLY A N 1
ATOM 1311 C CA . GLY A 1 169 ? 10.453 -2.222 -0.504 1.00 76.56 169 GLY A CA 1
ATOM 1312 C C . GLY A 1 169 ? 11.204 -1.893 0.797 1.00 76.56 169 GLY A C 1
ATOM 1313 O O . GLY A 1 169 ? 11.868 -0.861 0.919 1.00 76.56 169 GLY A O 1
ATOM 1314 N N . ASP A 1 170 ? 11.148 -2.806 1.775 1.00 75.69 170 ASP A N 1
ATOM 1315 C CA . ASP A 1 170 ? 11.934 -2.742 3.022 1.00 75.69 170 ASP A CA 1
ATOM 1316 C C . ASP A 1 170 ? 13.307 -3.442 2.921 1.00 75.69 170 ASP A C 1
ATOM 1318 O O . ASP A 1 170 ? 13.966 -3.727 3.927 1.00 75.69 170 ASP A O 1
ATOM 1322 N N . GLY A 1 171 ? 13.781 -3.709 1.705 1.00 71.31 171 GLY A N 1
ATOM 1323 C CA . GLY A 1 171 ? 15.095 -4.296 1.466 1.00 71.31 171 GLY A CA 1
ATOM 1324 C C . GLY A 1 171 ? 15.156 -5.565 0.659 1.00 71.31 171 GLY A C 1
ATOM 1325 O O . GLY A 1 171 ? 16.205 -6.204 0.598 1.00 71.31 171 GLY A O 1
ATOM 1326 N N . ILE A 1 172 ? 14.051 -5.881 0.021 1.00 78.56 172 ILE A N 1
ATOM 1327 C CA . ILE A 1 172 ? 13.895 -6.921 -0.976 1.00 78.56 172 ILE A CA 1
ATOM 1328 C C . ILE A 1 172 ? 13.121 -6.275 -2.121 1.00 78.56 172 ILE A C 1
ATOM 1330 O O . ILE A 1 172 ? 12.361 -5.350 -1.891 1.00 78.56 172 ILE A O 1
ATOM 1334 N N . SER A 1 173 ? 13.335 -6.724 -3.347 1.00 83.94 173 SER A N 1
ATOM 1335 C CA . SER A 1 173 ? 12.627 -6.202 -4.523 1.00 83.94 173 SER A CA 1
ATOM 1336 C C . SER A 1 173 ? 11.539 -7.146 -5.005 1.00 83.94 173 SER A C 1
ATOM 1338 O O . SER A 1 173 ? 10.717 -6.782 -5.839 1.00 83.94 173 SER A O 1
ATOM 1340 N N . SER A 1 174 ? 11.515 -8.387 -4.524 1.00 89.31 174 SER A N 1
ATOM 1341 C CA . SER A 1 174 ? 10.477 -9.332 -4.916 1.00 89.31 174 SER A CA 1
ATOM 1342 C C . SER A 1 174 ? 10.216 -10.392 -3.865 1.00 89.31 174 SER A C 1
ATOM 1344 O O . SER A 1 174 ? 11.099 -10.744 -3.079 1.00 89.31 174 SER A O 1
ATOM 1346 N N . THR A 1 175 ? 8.984 -10.901 -3.868 1.00 90.50 175 THR A N 1
ATOM 1347 C CA . THR A 1 175 ? 8.542 -11.992 -2.995 1.00 90.50 175 THR A CA 1
ATOM 1348 C C . THR A 1 175 ? 7.571 -12.901 -3.730 1.00 90.50 175 THR A C 1
ATOM 1350 O O . THR A 1 175 ? 6.766 -12.429 -4.534 1.00 90.50 175 THR A O 1
ATOM 1353 N N . VAL A 1 176 ? 7.649 -14.193 -3.428 1.00 95.50 176 VAL A N 1
ATOM 1354 C CA . VAL A 1 176 ? 6.664 -15.208 -3.801 1.00 95.50 176 VAL A CA 1
ATOM 1355 C C . VAL A 1 176 ? 6.016 -15.688 -2.514 1.00 95.50 176 VAL A C 1
ATOM 1357 O O . VAL A 1 176 ? 6.699 -16.124 -1.586 1.00 95.50 176 VAL A O 1
ATOM 1360 N N . ASN A 1 177 ? 4.695 -15.604 -2.451 1.00 95.56 177 ASN A N 1
ATOM 1361 C CA . ASN A 1 177 ? 3.913 -16.001 -1.290 1.00 95.56 177 ASN A CA 1
ATOM 1362 C C . ASN A 1 177 ? 2.797 -16.949 -1.726 1.00 95.56 177 ASN A C 1
ATOM 1364 O O . ASN A 1 177 ? 2.398 -16.955 -2.889 1.00 95.56 177 ASN A O 1
ATOM 1368 N N . ILE A 1 178 ? 2.292 -17.724 -0.777 1.00 97.31 178 ILE A N 1
ATOM 1369 C CA . ILE A 1 178 ? 1.089 -18.533 -0.930 1.00 97.31 178 ILE A CA 1
ATOM 1370 C C . ILE A 1 178 ? 0.044 -17.975 0.028 1.00 97.31 178 ILE A C 1
ATOM 1372 O O . ILE A 1 178 ? 0.271 -17.949 1.239 1.00 97.31 178 ILE A O 1
ATOM 1376 N N . GLY A 1 179 ? -1.059 -17.488 -0.531 1.00 96.38 179 GLY A N 1
ATOM 1377 C CA . GLY A 1 179 ? -2.275 -17.147 0.189 1.00 96.38 179 GLY A CA 1
ATOM 1378 C C . GLY A 1 179 ? -3.169 -18.377 0.295 1.00 96.38 179 GLY A C 1
ATOM 1379 O O . GLY A 1 179 ? -3.440 -19.010 -0.721 1.00 96.38 179 GLY A O 1
ATOM 1380 N N . HIS A 1 180 ? -3.588 -18.742 1.504 1.00 96.69 180 HIS A N 1
ATOM 1381 C CA . HIS A 1 180 ? -4.538 -19.830 1.734 1.00 96.69 180 HIS A CA 1
ATOM 1382 C C . HIS A 1 180 ? -5.181 -19.695 3.116 1.00 96.69 180 HIS A C 1
ATOM 1384 O O . HIS A 1 180 ? -4.499 -19.407 4.099 1.00 96.69 180 HIS A O 1
ATOM 1390 N N . LYS A 1 181 ? -6.495 -19.912 3.201 1.00 94.56 181 LYS A N 1
ATOM 1391 C CA . LYS A 1 181 ? -7.326 -19.800 4.414 1.00 94.56 181 LYS A CA 1
ATOM 1392 C C . LYS A 1 181 ? -7.167 -18.468 5.146 1.00 94.56 181 LYS A C 1
ATOM 1394 O O . LYS A 1 181 ? -7.119 -18.413 6.371 1.00 94.56 181 LYS A O 1
ATOM 1399 N N . GLY A 1 182 ? -7.061 -17.383 4.380 1.00 88.19 182 GLY A N 1
ATOM 1400 C CA . GLY A 1 182 ? -6.870 -16.033 4.917 1.00 88.19 182 GLY A CA 1
ATOM 1401 C C . GLY A 1 182 ? -5.471 -15.756 5.480 1.00 88.19 182 GLY A C 1
ATOM 1402 O O . GLY A 1 182 ? -5.249 -14.672 6.012 1.00 88.19 182 GLY A O 1
ATOM 1403 N N . GLU A 1 183 ? -4.523 -16.685 5.349 1.00 93.38 183 GLU A N 1
ATOM 1404 C CA . GLU A 1 183 ? -3.121 -16.485 5.715 1.00 93.38 183 GLU A CA 1
ATOM 1405 C C . GLU A 1 183 ? -2.260 -16.288 4.467 1.00 93.38 183 GLU A C 1
ATOM 1407 O O . GLU A 1 183 ? -2.514 -16.883 3.423 1.00 93.38 183 GLU A O 1
ATOM 1412 N N . ILE A 1 184 ? -1.206 -15.476 4.579 1.00 91.81 184 ILE A N 1
ATOM 1413 C CA . ILE A 1 184 ? -0.213 -15.286 3.516 1.00 91.81 184 ILE A CA 1
ATOM 1414 C C . ILE A 1 184 ? 1.140 -15.740 4.043 1.00 91.81 184 ILE A C 1
ATOM 1416 O O . ILE A 1 184 ? 1.723 -15.115 4.931 1.00 91.81 184 ILE A O 1
ATOM 1420 N N . ARG A 1 185 ? 1.666 -16.819 3.466 1.00 90.69 185 ARG A N 1
ATOM 1421 C CA . ARG A 1 185 ? 2.970 -17.378 3.818 1.00 90.69 185 ARG A CA 1
ATOM 1422 C C . ARG A 1 185 ? 3.984 -17.079 2.726 1.00 90.69 185 ARG A C 1
ATOM 1424 O O . ARG A 1 185 ? 3.821 -17.506 1.584 1.00 90.69 185 ARG A O 1
ATOM 1431 N N . ARG A 1 186 ? 5.081 -16.417 3.087 1.00 89.19 186 ARG A N 1
ATOM 1432 C CA . ARG A 1 186 ? 6.220 -16.236 2.182 1.00 89.19 186 ARG A CA 1
ATOM 1433 C C . ARG A 1 186 ? 6.884 -17.580 1.885 1.00 89.19 186 ARG A C 1
ATOM 1435 O O . ARG A 1 186 ? 7.179 -18.344 2.803 1.00 89.19 186 ARG A O 1
ATOM 1442 N N . VAL A 1 187 ? 7.086 -17.863 0.602 1.00 93.19 187 VAL A N 1
ATOM 1443 C CA . VAL A 1 187 ? 7.828 -19.033 0.116 1.00 93.19 187 VAL A CA 1
ATOM 1444 C C . VAL A 1 187 ? 9.260 -18.636 -0.180 1.00 93.19 187 VAL A C 1
ATOM 1446 O O . VAL A 1 187 ? 10.169 -19.298 0.294 1.00 93.19 187 VAL A O 1
ATOM 1449 N N . GLU A 1 188 ? 9.442 -17.538 -0.915 1.00 89.69 188 GLU A N 1
ATOM 1450 C CA . GLU A 1 188 ? 10.753 -17.036 -1.322 1.00 89.69 188 GLU A CA 1
ATOM 1451 C C . GLU A 1 188 ? 10.760 -15.509 -1.437 1.00 89.69 188 GLU A C 1
ATOM 1453 O O . GLU A 1 188 ? 9.715 -14.863 -1.580 1.00 89.69 188 GLU A O 1
ATOM 1458 N N . ASN A 1 189 ? 11.954 -14.919 -1.412 1.00 86.62 189 ASN A N 1
ATOM 1459 C CA . ASN A 1 189 ? 12.172 -13.508 -1.720 1.00 86.62 189 ASN A CA 1
ATOM 1460 C C . ASN A 1 189 ? 13.543 -13.268 -2.351 1.00 86.62 189 ASN A C 1
ATOM 1462 O O . ASN A 1 189 ? 14.462 -14.064 -2.198 1.00 86.62 189 ASN A O 1
ATOM 1466 N N . SER A 1 190 ? 13.712 -12.120 -3.006 1.00 80.00 190 SER A N 1
ATOM 1467 C CA . SER A 1 190 ? 15.024 -11.700 -3.509 1.00 80.00 190 SER A CA 1
ATOM 1468 C C . SER A 1 190 ? 16.053 -11.594 -2.380 1.00 80.00 190 SER A C 1
ATOM 1470 O O . SER A 1 190 ? 15.740 -11.060 -1.314 1.00 80.00 190 SER A O 1
ATOM 1472 N N . GLU A 1 191 ? 17.295 -12.003 -2.642 1.00 70.81 191 GLU A N 1
ATOM 1473 C CA . GLU A 1 191 ? 18.413 -11.873 -1.693 1.00 70.81 191 GLU A CA 1
ATOM 1474 C C . GLU A 1 191 ? 19.004 -10.452 -1.636 1.00 70.81 191 GLU A C 1
ATOM 1476 O O . GLU A 1 191 ? 19.634 -10.067 -0.651 1.00 70.81 191 GLU A O 1
ATOM 1481 N N . THR A 1 192 ? 18.802 -9.649 -2.686 1.00 61.22 192 THR A N 1
ATOM 1482 C CA . THR A 1 192 ? 19.365 -8.295 -2.814 1.00 61.22 192 THR A CA 1
ATOM 1483 C C . THR A 1 192 ? 18.272 -7.240 -2.909 1.00 61.22 192 THR A C 1
ATOM 1485 O O . THR A 1 192 ? 17.301 -7.435 -3.639 1.00 61.22 192 THR A O 1
ATOM 1488 N N . SER A 1 193 ? 18.473 -6.096 -2.250 1.00 64.62 193 SER A N 1
ATOM 1489 C CA . SER A 1 193 ? 17.460 -5.041 -2.140 1.00 64.62 193 SER A CA 1
ATOM 1490 C C . SER A 1 193 ? 17.062 -4.420 -3.469 1.00 64.62 193 SER A C 1
ATOM 1492 O O . SER A 1 193 ? 15.944 -4.640 -3.906 1.00 64.62 193 SER A O 1
ATOM 1494 N N . PHE A 1 194 ? 17.962 -3.686 -4.123 1.00 63.19 194 PHE A N 1
ATOM 1495 C CA . PHE A 1 194 ? 17.623 -2.961 -5.353 1.00 63.19 194 PHE A CA 1
ATOM 1496 C C . PHE A 1 194 ? 18.519 -3.298 -6.545 1.00 63.19 194 PHE A C 1
ATOM 1498 O O . PHE A 1 194 ? 18.064 -3.203 -7.676 1.00 63.19 194 PHE A O 1
ATOM 1505 N N . TYR A 1 195 ? 19.769 -3.732 -6.328 1.00 67.56 195 TYR A N 1
ATOM 1506 C CA . TYR A 1 195 ? 20.742 -3.908 -7.418 1.00 67.56 195 TYR A CA 1
ATOM 1507 C C . TYR A 1 195 ? 20.317 -4.925 -8.479 1.00 67.56 195 TYR A C 1
ATOM 1509 O O . TYR A 1 195 ? 20.638 -4.728 -9.647 1.00 67.56 195 TYR A O 1
ATOM 1517 N N . ASN A 1 196 ? 19.556 -5.949 -8.095 1.00 75.38 196 ASN A N 1
ATOM 1518 C CA . ASN A 1 196 ? 18.992 -6.929 -9.025 1.00 75.38 196 ASN A CA 1
ATOM 1519 C C . ASN A 1 196 ? 17.476 -6.751 -9.221 1.00 75.38 196 ASN A C 1
ATOM 1521 O O . ASN A 1 196 ? 16.814 -7.654 -9.726 1.00 75.38 196 ASN A O 1
ATOM 1525 N N . SER A 1 197 ? 16.908 -5.611 -8.813 1.00 85.12 197 SER A N 1
ATOM 1526 C CA . SER A 1 197 ? 15.489 -5.326 -9.027 1.00 85.12 197 SER A CA 1
ATOM 1527 C C . SER A 1 197 ? 15.203 -5.142 -10.514 1.00 85.12 197 SER A C 1
ATOM 1529 O O . SER A 1 197 ? 15.783 -4.271 -11.168 1.00 85.12 197 SER A O 1
ATOM 1531 N N . LEU A 1 198 ? 14.249 -5.908 -11.043 1.00 86.56 198 LEU A N 1
ATOM 1532 C CA . LEU A 1 198 ? 13.759 -5.702 -12.406 1.00 86.56 198 LEU A CA 1
ATOM 1533 C C . LEU A 1 198 ? 13.153 -4.305 -12.577 1.00 86.56 198 LEU A C 1
ATOM 1535 O O . LEU A 1 198 ? 13.362 -3.673 -13.610 1.00 86.56 198 LEU A O 1
ATOM 1539 N N . ALA A 1 199 ? 12.445 -3.804 -11.563 1.00 88.31 199 ALA A N 1
ATOM 1540 C CA . ALA A 1 199 ? 11.835 -2.485 -11.613 1.00 88.31 199 ALA A CA 1
ATOM 1541 C C . ALA A 1 199 ? 12.904 -1.383 -11.540 1.00 88.31 199 ALA A C 1
ATOM 1543 O O . ALA A 1 199 ? 13.057 -0.609 -12.483 1.00 88.31 199 ALA A O 1
ATOM 1544 N N . GLN A 1 200 ? 13.698 -1.351 -10.466 1.00 84.19 200 GLN A N 1
ATOM 1545 C CA . GLN A 1 200 ? 14.596 -0.228 -10.184 1.00 84.19 200 GLN A CA 1
ATOM 1546 C C . GLN A 1 200 ? 15.934 -0.294 -10.938 1.00 84.19 200 GLN A C 1
ATOM 1548 O O . GLN A 1 200 ? 16.421 0.722 -11.441 1.00 84.19 200 GLN A O 1
ATOM 1553 N N . SER A 1 201 ? 16.564 -1.469 -11.015 1.00 83.25 201 SER A N 1
ATOM 1554 C CA . SER A 1 201 ? 17.885 -1.610 -11.643 1.00 83.25 201 SER A CA 1
ATOM 1555 C C . SER A 1 201 ? 17.830 -1.768 -13.152 1.00 83.25 201 SER A C 1
ATOM 1557 O O . SER A 1 201 ? 18.784 -1.395 -13.828 1.00 83.25 201 SER A O 1
ATOM 1559 N N . PHE A 1 202 ? 16.741 -2.312 -13.691 1.00 89.06 202 PHE A N 1
ATOM 1560 C CA . PHE A 1 202 ? 16.615 -2.529 -15.127 1.00 89.06 202 PHE A CA 1
ATOM 1561 C C . PHE A 1 202 ? 15.657 -1.521 -15.760 1.00 89.06 202 PHE A C 1
ATOM 1563 O O . PHE A 1 202 ? 16.090 -0.639 -16.504 1.00 89.06 202 PHE A O 1
ATOM 1570 N N . TYR A 1 203 ? 14.369 -1.591 -15.428 1.00 92.75 203 TYR A N 1
ATOM 1571 C CA . TYR A 1 203 ? 13.341 -0.810 -16.116 1.00 92.75 203 TYR A CA 1
ATOM 1572 C C . TYR A 1 203 ? 13.501 0.703 -15.903 1.00 92.75 203 TYR A C 1
ATOM 1574 O O . TYR A 1 203 ? 13.466 1.477 -16.864 1.00 92.75 203 TYR A O 1
ATOM 1582 N N . SER A 1 204 ? 13.758 1.138 -14.668 1.00 91.81 204 SER A N 1
ATOM 1583 C CA . SER A 1 204 ? 14.005 2.549 -14.359 1.00 91.81 204 SER A CA 1
ATOM 1584 C C . SER A 1 204 ? 15.297 3.070 -14.995 1.00 91.81 204 SER A C 1
ATOM 1586 O O . SER A 1 204 ? 15.319 4.194 -15.493 1.00 91.81 204 SER A O 1
ATOM 1588 N N . GLN A 1 205 ? 16.364 2.263 -15.070 1.00 92.56 205 GLN A N 1
ATOM 1589 C CA . GLN A 1 205 ? 17.606 2.678 -15.742 1.00 92.56 205 GLN A CA 1
ATOM 1590 C C . GLN A 1 205 ? 17.412 2.864 -17.249 1.00 92.56 205 GLN A C 1
ATOM 1592 O O . GLN A 1 205 ? 17.893 3.848 -17.808 1.00 92.56 205 GLN A O 1
ATOM 1597 N N . ILE A 1 206 ? 16.656 1.977 -17.904 1.00 94.12 206 ILE A N 1
ATOM 1598 C CA . ILE A 1 206 ? 16.272 2.151 -19.313 1.00 94.12 206 ILE A CA 1
ATOM 1599 C C . ILE A 1 206 ? 15.429 3.420 -19.479 1.00 94.12 206 ILE A C 1
ATOM 1601 O O . ILE A 1 206 ? 15.688 4.219 -20.375 1.00 94.12 206 ILE A O 1
ATOM 1605 N N . THR A 1 207 ? 14.462 3.638 -18.586 1.00 95.81 207 THR A N 1
ATOM 1606 C CA . THR A 1 207 ? 13.614 4.842 -18.579 1.00 95.81 207 THR A CA 1
ATOM 1607 C C . THR A 1 207 ? 14.463 6.116 -18.517 1.00 95.81 207 THR A C 1
ATOM 1609 O O . THR A 1 207 ? 14.289 7.019 -19.335 1.00 95.81 207 THR A O 1
ATOM 1612 N N . ALA A 1 208 ? 15.448 6.154 -17.618 1.00 94.88 208 ALA A N 1
ATOM 1613 C CA . ALA A 1 208 ? 16.389 7.264 -17.505 1.00 94.88 208 ALA A CA 1
ATOM 1614 C C . ALA A 1 208 ? 17.284 7.415 -18.741 1.00 94.88 208 ALA A C 1
ATOM 1616 O O . ALA A 1 208 ? 17.514 8.531 -19.204 1.00 94.88 208 ALA A O 1
ATOM 1617 N N . HIS A 1 209 ? 17.773 6.304 -19.298 1.00 95.31 209 HIS A N 1
ATOM 1618 C CA . HIS A 1 209 ? 18.607 6.309 -20.500 1.00 95.31 209 HIS A CA 1
ATOM 1619 C C . HIS A 1 209 ? 17.880 6.917 -21.708 1.00 95.31 209 HIS A C 1
ATOM 1621 O O . HIS A 1 209 ? 18.491 7.607 -22.519 1.00 95.31 209 HIS A O 1
ATOM 1627 N N . LEU A 1 210 ? 16.562 6.725 -21.790 1.00 95.56 210 LEU A N 1
ATOM 1628 C CA . LEU A 1 210 ? 15.699 7.327 -22.807 1.00 95.56 210 LEU A CA 1
ATOM 1629 C C . LEU A 1 210 ? 15.355 8.804 -22.526 1.00 95.56 210 LEU A C 1
ATOM 1631 O O . LEU A 1 210 ? 14.543 9.390 -23.241 1.00 95.56 210 LEU A O 1
ATOM 1635 N N . GLY A 1 211 ? 15.958 9.416 -21.501 1.00 96.19 211 GLY A N 1
ATOM 1636 C CA . GLY A 1 211 ? 15.756 10.820 -21.134 1.00 96.19 211 GLY A CA 1
ATOM 1637 C C . GLY A 1 211 ? 14.452 11.095 -20.383 1.00 96.19 211 GLY A C 1
ATOM 1638 O O . GLY A 1 211 ? 14.013 12.244 -20.336 1.00 96.19 211 GLY A O 1
ATOM 1639 N N . MET A 1 212 ? 13.814 10.063 -19.826 1.00 96.56 212 MET A N 1
ATOM 1640 C CA . MET A 1 212 ? 12.563 10.176 -19.071 1.00 96.56 212 MET A CA 1
ATOM 1641 C C . MET A 1 212 ? 12.811 10.162 -17.556 1.00 96.56 212 MET A C 1
ATOM 1643 O O . MET A 1 212 ? 13.922 9.893 -17.096 1.00 96.56 212 MET A O 1
ATOM 1647 N N . ASP A 1 213 ? 11.770 10.437 -16.764 1.00 93.62 213 ASP A N 1
ATOM 1648 C CA . ASP A 1 213 ? 11.864 10.352 -15.305 1.00 93.62 213 ASP A CA 1
ATOM 1649 C C . ASP A 1 213 ? 12.067 8.896 -14.848 1.00 93.62 213 ASP A C 1
ATOM 1651 O O . ASP A 1 213 ? 11.164 8.061 -14.942 1.00 93.62 213 ASP A O 1
ATOM 1655 N N . TRP A 1 214 ? 13.260 8.609 -14.322 1.00 90.62 214 TRP A N 1
ATOM 1656 C CA . TRP A 1 214 ? 13.683 7.297 -13.823 1.00 90.62 214 TRP A CA 1
ATOM 1657 C C . TRP A 1 214 ? 12.671 6.636 -12.872 1.00 90.62 214 TRP A C 1
ATOM 1659 O O . TRP A 1 214 ? 12.479 5.420 -12.927 1.00 90.62 214 TRP A O 1
ATOM 1669 N N . GLY A 1 215 ? 12.037 7.416 -11.992 1.00 86.38 215 GLY A N 1
ATOM 1670 C CA . GLY A 1 215 ? 11.173 6.884 -10.937 1.00 86.38 215 GLY A CA 1
ATOM 1671 C C . GLY A 1 215 ? 9.726 6.687 -11.373 1.00 86.38 215 GLY A C 1
ATOM 1672 O O . GLY A 1 215 ? 9.029 5.845 -10.813 1.00 86.38 215 GLY A O 1
ATOM 1673 N N . PHE A 1 216 ? 9.268 7.451 -12.366 1.00 91.12 216 PHE A N 1
ATOM 1674 C CA . PHE A 1 216 ? 7.831 7.617 -12.599 1.00 91.12 216 PHE A CA 1
ATOM 1675 C C . PHE A 1 216 ? 7.388 7.421 -14.045 1.00 91.12 216 PHE A C 1
ATOM 1677 O O . PHE A 1 216 ? 6.202 7.210 -14.281 1.00 91.12 216 PHE A O 1
ATOM 1684 N N . ASP A 1 217 ? 8.301 7.431 -15.017 1.00 95.31 217 ASP A N 1
ATOM 1685 C CA . ASP A 1 217 ? 7.954 7.348 -16.439 1.00 95.31 217 ASP A CA 1
ATOM 1686 C C . ASP A 1 217 ? 8.102 5.946 -17.048 1.00 95.31 217 ASP A C 1
ATOM 1688 O O . ASP A 1 217 ? 7.952 5.781 -18.259 1.00 95.31 217 ASP A O 1
ATOM 1692 N N . ALA A 1 218 ? 8.308 4.908 -16.233 1.00 93.50 218 ALA A N 1
ATOM 1693 C CA . ALA A 1 218 ? 8.390 3.518 -16.695 1.00 93.50 218 ALA A CA 1
ATOM 1694 C C . ALA A 1 218 ? 7.193 3.112 -17.582 1.00 93.50 218 ALA A C 1
ATOM 1696 O O . ALA A 1 218 ? 7.346 2.418 -18.589 1.00 93.50 218 ALA A O 1
ATOM 1697 N N . TYR A 1 219 ? 5.991 3.612 -17.280 1.00 93.12 219 TYR A N 1
ATOM 1698 C CA . TYR A 1 219 ? 4.799 3.351 -18.093 1.00 93.12 219 TYR A CA 1
ATOM 1699 C C . TYR A 1 219 ? 4.910 3.894 -19.530 1.00 93.12 219 TYR A C 1
ATOM 1701 O O . TYR A 1 219 ? 4.307 3.325 -20.439 1.00 93.12 219 TYR A O 1
ATOM 1709 N N . LYS A 1 220 ? 5.691 4.957 -19.771 1.00 95.81 220 LYS A N 1
ATOM 1710 C CA . LYS A 1 220 ? 5.950 5.475 -21.123 1.00 95.81 220 LYS A CA 1
ATOM 1711 C C . LYS A 1 220 ? 6.820 4.507 -21.915 1.00 95.81 220 LYS A C 1
ATOM 1713 O O . LYS A 1 220 ? 6.530 4.262 -23.080 1.00 95.81 220 LYS A O 1
ATOM 1718 N N . VAL A 1 221 ? 7.825 3.901 -21.279 1.00 94.81 221 VAL A N 1
ATOM 1719 C CA . VAL A 1 221 ? 8.656 2.853 -21.900 1.00 94.81 221 VAL A CA 1
ATOM 1720 C C . VAL A 1 221 ? 7.807 1.635 -22.254 1.00 94.81 221 VAL A C 1
ATOM 1722 O O . VAL A 1 221 ? 7.889 1.135 -23.371 1.00 94.81 221 VAL A O 1
ATOM 1725 N N . MET A 1 222 ? 6.917 1.210 -21.350 1.00 95.00 222 MET A N 1
ATOM 1726 C CA . MET A 1 222 ? 5.933 0.161 -21.648 1.00 95.00 222 MET A CA 1
ATOM 1727 C C . MET A 1 222 ? 5.027 0.546 -22.831 1.00 95.00 222 MET A C 1
ATOM 1729 O O . MET A 1 222 ? 4.782 -0.276 -23.707 1.00 95.00 222 MET A O 1
ATOM 1733 N N . GLY A 1 223 ? 4.571 1.801 -22.897 1.00 96.12 223 GLY A N 1
ATOM 1734 C CA . GLY A 1 223 ? 3.779 2.310 -24.021 1.00 96.12 223 GLY A CA 1
ATOM 1735 C C . GLY A 1 223 ? 4.539 2.354 -25.353 1.00 96.12 223 GLY A C 1
ATOM 1736 O O . GLY A 1 223 ? 3.919 2.234 -26.408 1.00 96.12 223 GLY A O 1
ATOM 1737 N N . LEU A 1 224 ? 5.869 2.487 -25.317 1.00 94.50 224 LEU A N 1
ATOM 1738 C CA . LEU A 1 224 ? 6.740 2.429 -26.495 1.00 94.50 224 LEU A CA 1
ATOM 1739 C C . LEU A 1 224 ? 7.070 0.995 -26.933 1.00 94.50 224 LEU A C 1
ATOM 1741 O O . LEU A 1 224 ? 7.337 0.776 -28.113 1.00 94.50 224 LEU A O 1
ATOM 1745 N N . ALA A 1 225 ? 7.023 0.020 -26.021 1.00 93.75 225 ALA A N 1
ATOM 1746 C CA . ALA A 1 225 ? 7.377 -1.375 -26.286 1.00 93.75 225 ALA A CA 1
ATOM 1747 C C . ALA A 1 225 ? 6.732 -1.994 -27.550 1.00 93.75 225 ALA A C 1
ATOM 1749 O O . ALA A 1 225 ? 7.473 -2.607 -28.320 1.00 93.75 225 ALA A O 1
ATOM 1750 N N . PRO A 1 226 ? 5.421 -1.822 -27.849 1.00 93.94 226 PRO A N 1
ATOM 1751 C CA . PRO A 1 226 ? 4.813 -2.420 -29.045 1.00 93.94 226 PRO A CA 1
ATOM 1752 C C . PRO A 1 226 ? 5.300 -1.820 -30.376 1.00 93.94 226 PRO A C 1
ATOM 1754 O O . PRO A 1 226 ? 5.034 -2.393 -31.428 1.00 93.94 226 PRO A O 1
ATOM 1757 N N . TYR A 1 227 ? 6.003 -0.682 -30.353 1.00 93.44 227 TYR A N 1
ATOM 1758 C CA . TYR A 1 227 ? 6.611 -0.076 -31.543 1.00 93.44 227 TYR A CA 1
ATOM 1759 C C . TYR A 1 227 ? 8.043 -0.573 -31.795 1.00 93.44 227 TYR A C 1
ATOM 1761 O O . TYR A 1 227 ? 8.626 -0.278 -32.840 1.00 93.44 227 TYR A O 1
ATOM 1769 N N . GLY A 1 228 ? 8.627 -1.300 -30.839 1.00 90.69 228 GLY A N 1
ATOM 1770 C CA . GLY A 1 228 ? 9.953 -1.887 -30.963 1.00 90.69 228 GLY A CA 1
ATOM 1771 C C . GLY A 1 228 ? 9.958 -3.129 -31.853 1.00 90.69 228 GLY A C 1
ATOM 1772 O O . GLY A 1 228 ? 8.958 -3.830 -31.992 1.00 90.69 228 GLY A O 1
ATOM 1773 N N . LYS A 1 229 ? 11.121 -3.432 -32.432 1.00 91.69 229 LYS A N 1
ATOM 1774 C CA . LYS A 1 229 ? 11.392 -4.742 -33.030 1.00 91.69 229 LYS A CA 1
ATOM 1775 C C . LYS A 1 229 ? 12.150 -5.567 -31.986 1.00 91.69 229 LYS A C 1
ATOM 1777 O O . LYS A 1 229 ? 13.261 -5.174 -31.639 1.00 91.69 229 LYS A O 1
ATOM 1782 N N . PRO A 1 230 ? 11.558 -6.644 -31.439 1.00 85.25 230 PRO A N 1
ATOM 1783 C CA . PRO A 1 230 ? 12.182 -7.422 -30.365 1.00 85.25 230 PRO A CA 1
ATOM 1784 C C . PRO A 1 230 ? 13.397 -8.219 -30.852 1.00 85.25 230 PRO A C 1
ATOM 1786 O O . PRO A 1 230 ? 14.270 -8.566 -30.062 1.00 85.25 230 PRO A O 1
ATOM 1789 N N . GLU A 1 231 ? 13.462 -8.483 -32.154 1.00 85.75 231 GLU A N 1
ATOM 1790 C CA . GLU A 1 231 ? 14.591 -9.129 -32.804 1.00 85.75 231 GLU A CA 1
ATOM 1791 C C . GLU A 1 231 ? 15.527 -8.064 -33.383 1.00 85.75 231 GLU A C 1
ATOM 1793 O O . GLU A 1 231 ? 15.099 -7.160 -34.108 1.00 85.75 231 GLU A O 1
ATOM 1798 N N . LEU A 1 232 ? 16.815 -8.182 -33.063 1.00 64.81 232 LEU A N 1
ATOM 1799 C CA . LEU A 1 232 ? 17.873 -7.464 -33.763 1.00 64.81 232 LEU A CA 1
ATOM 1800 C C . LEU A 1 232 ? 17.999 -8.091 -35.157 1.00 64.81 232 LEU A C 1
ATOM 1802 O O . LEU A 1 232 ? 18.541 -9.187 -35.288 1.00 64.81 232 LEU A O 1
ATOM 1806 N N . SER A 1 233 ? 17.443 -7.424 -36.169 1.00 57.53 233 SER A N 1
ATOM 1807 C CA . SER A 1 233 ? 17.688 -7.740 -37.583 1.00 57.53 233 SER A CA 1
ATOM 1808 C C . SER A 1 233 ? 19.125 -7.439 -37.982 1.00 57.53 233 SER A C 1
ATOM 1810 O O . SER A 1 233 ? 19.580 -6.338 -37.587 1.00 57.53 233 SER A O 1
#

Secondary structure (DSSP, 8-state):
---S--EEEEEE-BSS--EEEEEETTEEEEEEEHHHHHT-TT--B--HHHHHHHHHHHT--GGG--EEEEES---SS---TTTS-HHHHHHHHH--TTT--HHHHHHHHHHHHHHHHHHHHHHHHHHTT---S-EEEE-HHHHHHHHHHHTSSS-TTS-EEEEEE-S-TTT-SEEEEEEETTEEEEEEE-SSSSTT-IIIIIIHHHHHHTTS-TTT-HHHHHHHGGGS-SS--

pLDDT: mean 82.06, std 18.85, range [31.88, 98.31]

Organism: NCBI:txid408172